Protein AF-A0A7D6ZUW9-F1 (afdb_monomer_lite)

Structure (mmCIF, N/CA/C/O backbone):
data_AF-A0A7D6ZUW9-F1
#
_entry.id   AF-A0A7D6ZUW9-F1
#
loop_
_atom_site.group_PDB
_atom_site.id
_atom_site.type_symbol
_atom_site.label_atom_id
_atom_site.label_alt_id
_atom_site.label_comp_id
_atom_site.label_asym_id
_atom_site.label_entity_id
_atom_site.label_seq_id
_atom_site.pdbx_PDB_ins_code
_atom_site.Cartn_x
_atom_site.Cartn_y
_atom_site.Cartn_z
_atom_site.occupancy
_atom_site.B_iso_or_equiv
_atom_site.auth_seq_id
_atom_site.auth_comp_id
_atom_site.auth_asym_id
_atom_site.auth_atom_id
_atom_site.pdbx_PDB_model_num
ATOM 1 N N . MET A 1 1 ? -18.079 16.357 46.171 1.00 79.38 1 MET A N 1
ATOM 2 C CA . MET A 1 1 ? -17.699 16.754 44.798 1.00 79.38 1 MET A CA 1
ATOM 3 C C . MET A 1 1 ? -16.917 15.600 44.195 1.00 79.38 1 MET A C 1
ATOM 5 O O . MET A 1 1 ? -15.880 15.251 44.741 1.00 79.38 1 MET A O 1
ATOM 9 N N . THR A 1 2 ? -17.448 14.928 43.177 1.00 83.56 2 THR A N 1
ATOM 10 C CA . THR A 1 2 ? -16.764 13.791 42.541 1.00 83.56 2 THR A CA 1
ATOM 11 C C . THR A 1 2 ? -15.615 14.310 41.680 1.00 83.56 2 THR A C 1
ATOM 13 O O . THR A 1 2 ? -15.790 15.292 40.960 1.00 83.56 2 THR A O 1
ATOM 16 N N . ASN A 1 3 ? -14.445 13.673 41.746 1.00 94.44 3 ASN A N 1
ATOM 17 C CA . ASN A 1 3 ? -13.285 14.070 40.949 1.00 94.44 3 ASN A CA 1
ATOM 18 C C . ASN A 1 3 ? -13.616 13.922 39.441 1.00 94.44 3 ASN A C 1
ATOM 20 O O . ASN A 1 3 ? -14.040 12.837 39.029 1.00 94.44 3 ASN A O 1
ATOM 24 N N . PRO A 1 4 ? -13.430 14.960 38.603 1.00 90.31 4 PRO A N 1
ATOM 25 C CA . PRO A 1 4 ? -13.727 14.894 37.168 1.00 90.31 4 PRO A CA 1
ATOM 26 C C . PRO A 1 4 ? -12.969 13.773 36.431 1.00 90.31 4 PRO A C 1
ATOM 28 O O . PRO A 1 4 ? -13.501 13.191 35.485 1.00 90.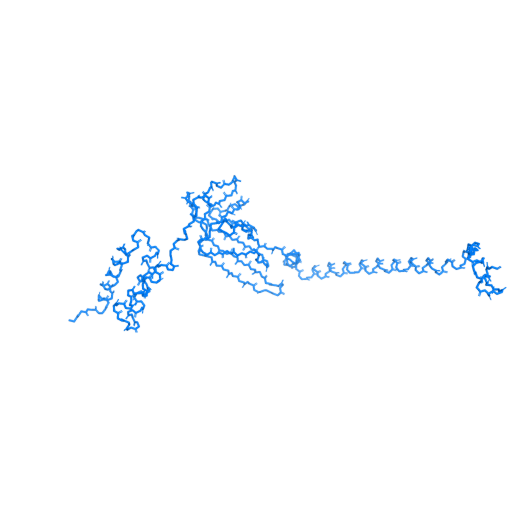31 4 PRO A O 1
ATOM 31 N N . GLN A 1 5 ? -11.770 13.391 36.889 1.00 89.81 5 GLN A N 1
ATOM 32 C CA . GLN A 1 5 ? -11.044 12.236 36.338 1.00 89.81 5 GLN A CA 1
ATOM 33 C C . GLN A 1 5 ? -11.749 10.906 36.633 1.00 89.81 5 GLN A C 1
ATOM 35 O O . GLN A 1 5 ? -11.783 10.007 35.787 1.00 89.81 5 GLN A O 1
ATOM 40 N N . GLN A 1 6 ? -12.350 10.785 37.817 1.00 92.44 6 GLN A N 1
ATOM 41 C CA . GLN A 1 6 ? -13.097 9.595 38.215 1.00 92.44 6 GLN A CA 1
ATOM 42 C C . GLN A 1 6 ? -14.369 9.458 37.367 1.00 92.44 6 GLN A C 1
ATOM 44 O O . GLN A 1 6 ? -14.623 8.391 36.816 1.00 92.44 6 GLN A O 1
ATOM 49 N N . GLN A 1 7 ? -15.076 10.568 37.123 1.00 90.88 7 GLN A N 1
ATOM 50 C CA . GLN A 1 7 ? -16.252 10.588 36.244 1.00 90.88 7 GLN A CA 1
ATOM 51 C C . GLN A 1 7 ? -15.932 10.169 34.797 1.00 90.88 7 GLN A C 1
ATOM 53 O O . GLN A 1 7 ? -16.711 9.436 34.186 1.00 90.88 7 GLN A O 1
ATOM 58 N N . MET A 1 8 ? -14.794 10.596 34.234 1.00 90.44 8 MET A N 1
ATOM 59 C CA . MET A 1 8 ? -14.379 10.153 32.893 1.00 90.44 8 MET A CA 1
ATOM 60 C C . MET A 1 8 ? -14.024 8.663 32.851 1.00 90.44 8 MET A C 1
ATOM 62 O O . MET A 1 8 ? -14.374 7.975 31.890 1.00 90.44 8 MET A O 1
ATOM 66 N N . THR A 1 9 ? -13.372 8.157 33.899 1.00 94.19 9 THR A N 1
ATOM 67 C CA . THR A 1 9 ? -13.005 6.737 34.009 1.00 94.19 9 THR A CA 1
ATOM 68 C C . THR A 1 9 ? -14.248 5.847 34.076 1.00 94.19 9 THR A C 1
ATOM 70 O O . THR A 1 9 ? -14.328 4.839 33.372 1.00 94.19 9 THR A O 1
ATOM 73 N N . ASP A 1 10 ? -15.253 6.255 34.852 1.00 95.00 10 ASP A N 1
ATOM 74 C CA . ASP A 1 10 ? -16.517 5.525 34.977 1.00 95.00 10 ASP A CA 1
ATOM 75 C C . ASP A 1 10 ? -17.307 5.527 33.661 1.00 95.00 10 ASP A C 1
ATOM 77 O O . ASP A 1 10 ? -17.779 4.476 33.219 1.00 95.00 10 ASP A O 1
ATOM 81 N N . LYS A 1 11 ? -17.381 6.675 32.972 1.00 92.94 11 LYS A N 1
ATOM 82 C CA . LYS A 1 11 ? -18.010 6.768 31.643 1.00 92.94 11 LYS A CA 1
ATOM 83 C C . LYS A 1 11 ? -17.316 5.877 30.617 1.00 92.94 11 LYS A C 1
ATOM 85 O O . LYS A 1 11 ? -17.994 5.187 29.860 1.00 92.94 11 LYS A O 1
ATOM 90 N N . ARG A 1 12 ? -15.978 5.849 30.595 1.00 96.38 12 ARG A N 1
ATOM 91 C CA . ARG A 1 12 ? -15.223 4.963 29.697 1.00 96.38 12 ARG A CA 1
ATOM 92 C C . ARG A 1 12 ? -15.576 3.494 29.939 1.00 96.38 12 ARG A C 1
ATOM 94 O O . ARG A 1 12 ? -15.891 2.802 28.978 1.00 96.38 12 ARG A O 1
ATOM 101 N N . ARG A 1 13 ? -15.610 3.036 31.195 1.00 97.12 13 ARG A N 1
ATOM 102 C CA . ARG A 1 13 ? -15.996 1.649 31.526 1.00 97.12 13 ARG A CA 1
ATOM 103 C C . ARG A 1 13 ? -17.415 1.306 31.065 1.00 97.12 13 ARG A C 1
ATOM 105 O O . ARG A 1 13 ? -17.651 0.200 30.586 1.00 97.12 13 ARG A O 1
ATOM 112 N N . GLN A 1 14 ? -18.359 2.242 31.187 1.00 96.75 14 GLN A N 1
ATOM 113 C CA . GLN A 1 14 ? -19.731 2.047 30.703 1.00 96.75 14 GLN A CA 1
ATOM 114 C C . GLN A 1 14 ? -19.782 1.879 29.179 1.00 96.75 14 GLN A C 1
ATOM 116 O O . GLN A 1 14 ? -20.456 0.968 28.691 1.00 96.75 14 GLN A O 1
ATOM 121 N N . TRP A 1 15 ? -19.040 2.706 28.436 1.00 97.38 15 TRP A N 1
ATOM 122 C CA . TRP A 1 15 ? -18.929 2.583 26.982 1.00 97.38 15 TRP A CA 1
ATOM 123 C C . TRP A 1 15 ? -18.227 1.293 26.559 1.00 97.38 15 TRP A C 1
ATOM 125 O O . TRP A 1 15 ? -18.697 0.635 25.637 1.00 97.38 15 TRP A O 1
ATOM 135 N N . GLU A 1 16 ? -17.164 0.879 27.252 1.00 97.50 16 GLU A N 1
ATOM 136 C CA . GLU A 1 16 ? -16.480 -0.397 26.998 1.00 97.50 16 GLU A CA 1
ATOM 137 C C . GLU A 1 16 ? -17.424 -1.591 27.195 1.00 97.50 16 GLU A C 1
ATOM 139 O O . GLU A 1 16 ? -17.502 -2.471 26.336 1.00 97.50 16 GLU A O 1
ATOM 144 N N . ALA A 1 17 ? -18.202 -1.606 28.282 1.00 97.56 17 ALA A N 1
ATOM 145 C CA . ALA A 1 17 ? -19.195 -2.649 28.528 1.00 97.56 17 ALA A CA 1
ATOM 146 C C . ALA A 1 17 ? -20.321 -2.646 27.480 1.00 97.56 17 ALA A C 1
ATOM 148 O O . ALA A 1 17 ? -20.780 -3.705 27.051 1.00 97.56 17 ALA A O 1
ATOM 149 N N . TRP A 1 18 ? -20.775 -1.464 27.055 1.00 97.56 18 TRP A N 1
ATOM 150 C CA . TRP A 1 18 ? -21.750 -1.331 25.973 1.00 97.56 18 TRP A CA 1
ATOM 151 C C . TRP A 1 18 ? -21.206 -1.857 24.641 1.00 97.56 18 TRP A C 1
ATOM 153 O O . TRP A 1 18 ? -21.887 -2.646 23.987 1.00 97.56 18 TRP A O 1
ATOM 163 N N . ALA A 1 19 ? -19.980 -1.484 24.274 1.00 97.19 19 ALA A N 1
ATOM 164 C CA . ALA A 1 19 ? -19.364 -1.879 23.016 1.00 97.19 19 ALA A CA 1
ATOM 165 C C . ALA A 1 19 ? -19.126 -3.393 22.954 1.00 97.19 19 ALA A C 1
ATOM 167 O O . ALA A 1 19 ? -19.477 -4.016 21.958 1.00 97.19 19 ALA A O 1
ATOM 168 N N . ARG A 1 20 ? -18.654 -4.013 24.046 1.00 96.75 20 ARG A N 1
ATOM 169 C CA . ARG A 1 20 ? -18.521 -5.480 24.144 1.00 96.75 20 ARG A CA 1
ATOM 170 C C . ARG A 1 20 ? -19.855 -6.209 23.971 1.00 96.75 20 ARG A C 1
ATOM 172 O O . ARG A 1 20 ? -19.918 -7.220 23.289 1.00 96.75 20 ARG A O 1
ATOM 179 N N . ARG A 1 21 ? -20.953 -5.680 24.529 1.00 97.56 21 ARG A N 1
ATOM 180 C CA . ARG A 1 21 ? -22.294 -6.254 24.300 1.00 97.56 21 ARG A CA 1
ATOM 181 C C . ARG A 1 21 ? -22.764 -6.121 22.851 1.00 97.56 21 ARG A C 1
ATOM 183 O O . ARG A 1 21 ? -23.581 -6.925 22.421 1.00 97.56 21 ARG A O 1
ATOM 190 N N . LYS A 1 22 ? -22.317 -5.088 22.129 1.00 97.31 22 LYS A N 1
ATOM 191 C CA . LYS A 1 22 ? -22.736 -4.822 20.745 1.00 97.31 22 LYS A CA 1
ATOM 192 C C . LYS A 1 22 ? -21.908 -5.564 19.701 1.00 97.31 22 LYS A C 1
ATOM 194 O O . LYS A 1 22 ? -22.494 -6.036 18.737 1.00 97.31 22 LYS A O 1
ATOM 199 N N . PHE A 1 23 ? -20.600 -5.671 19.902 1.00 94.50 23 PHE A N 1
ATOM 200 C CA . PHE A 1 23 ? -19.655 -6.230 18.927 1.00 94.50 23 PHE A CA 1
ATOM 201 C C . PHE A 1 23 ? -19.070 -7.591 19.346 1.00 94.50 23 PHE A C 1
ATOM 203 O O . PHE A 1 23 ? -18.224 -8.143 18.648 1.00 94.50 23 PHE A O 1
ATOM 210 N N . GLY A 1 24 ? -19.513 -8.149 20.478 1.00 93.81 24 GLY A N 1
ATOM 211 C CA . GLY A 1 24 ? -19.034 -9.435 20.985 1.00 93.81 24 GLY A CA 1
ATOM 212 C C . GLY A 1 24 ? -17.536 -9.408 21.294 1.00 93.81 24 GLY A C 1
ATOM 213 O O . GLY A 1 24 ? -17.044 -8.481 21.943 1.00 93.81 24 GLY A O 1
ATOM 214 N N . ASP A 1 25 ? -16.821 -10.418 20.798 1.00 89.25 25 ASP A N 1
ATOM 215 C CA . ASP A 1 25 ? -15.377 -10.591 20.996 1.00 89.25 25 ASP A CA 1
ATOM 216 C C . ASP A 1 25 ? -14.518 -9.792 19.997 1.00 89.25 25 ASP A C 1
ATOM 218 O O . ASP A 1 25 ? -13.288 -9.855 20.049 1.00 89.25 25 ASP A O 1
ATOM 222 N N . ASN A 1 26 ? -15.127 -9.005 19.099 1.00 89.50 26 ASN A N 1
ATOM 223 C CA . ASN A 1 26 ? -14.375 -8.165 18.169 1.00 89.50 26 ASN A CA 1
ATOM 224 C C . ASN A 1 26 ? -13.817 -6.920 18.884 1.00 89.50 26 ASN A C 1
ATOM 226 O O . ASN A 1 26 ? -14.418 -5.841 18.905 1.00 89.50 26 ASN A O 1
ATOM 230 N N . GLU A 1 27 ? -12.638 -7.077 19.493 1.00 90.38 27 GLU A N 1
ATOM 231 C CA . GLU A 1 27 ? -11.984 -6.037 20.294 1.00 90.38 27 GLU A CA 1
ATOM 232 C C . GLU A 1 27 ? -11.666 -4.773 19.475 1.00 90.38 27 GLU A C 1
ATOM 234 O O . GLU A 1 27 ? -11.744 -3.660 19.999 1.00 90.38 27 GLU A O 1
ATOM 239 N N . THR A 1 28 ? -11.371 -4.919 18.179 1.00 88.50 28 THR A N 1
ATOM 240 C CA . THR A 1 28 ? -11.079 -3.793 17.279 1.00 88.50 28 THR A CA 1
ATOM 241 C C . THR A 1 28 ? -12.318 -2.932 17.054 1.00 88.50 28 THR A C 1
ATOM 243 O O . THR A 1 28 ? -12.261 -1.716 17.259 1.00 88.50 28 THR A O 1
ATOM 246 N N . GLN A 1 29 ? -13.452 -3.552 16.712 1.00 93.38 29 GLN A N 1
ATOM 247 C CA . GLN A 1 29 ? -14.727 -2.848 16.559 1.00 93.38 29 GLN A CA 1
ATOM 248 C C . GLN A 1 29 ? -15.174 -2.210 17.872 1.00 93.38 29 GLN A C 1
ATOM 250 O O . GLN A 1 29 ? -15.550 -1.037 17.899 1.00 93.38 29 GLN A O 1
ATOM 255 N N . ALA A 1 30 ? -15.085 -2.956 18.978 1.00 95.25 30 ALA A N 1
ATOM 256 C CA . ALA A 1 30 ? -15.474 -2.455 20.287 1.00 95.25 30 ALA A CA 1
ATOM 257 C C . ALA A 1 30 ? -14.642 -1.228 20.687 1.00 95.25 30 ALA A C 1
ATOM 259 O O . ALA A 1 30 ? -15.192 -0.228 21.147 1.00 95.25 30 ALA A O 1
ATOM 260 N N . ARG A 1 31 ? -13.323 -1.260 20.463 1.00 94.69 31 ARG A N 1
ATOM 261 C CA . ARG A 1 31 ? -12.433 -0.133 20.761 1.00 94.69 31 ARG A CA 1
ATOM 262 C C . ARG A 1 31 ? -12.742 1.089 19.901 1.00 94.69 31 ARG A C 1
ATOM 264 O O . ARG A 1 31 ? -12.862 2.187 20.442 1.00 94.69 31 ARG A O 1
ATOM 271 N N . ALA A 1 32 ? -12.920 0.902 18.593 1.00 93.31 32 ALA A N 1
ATOM 272 C CA . ALA A 1 32 ? -13.283 1.989 17.689 1.00 93.31 32 ALA A CA 1
ATOM 273 C C . ALA A 1 32 ? -14.622 2.635 18.079 1.00 93.31 32 ALA A C 1
ATOM 275 O O . ALA A 1 32 ? -14.734 3.863 18.111 1.00 93.31 32 ALA A O 1
ATOM 276 N N . ALA A 1 33 ? -15.605 1.813 18.456 1.00 96.69 33 ALA A N 1
ATOM 277 C CA . ALA A 1 33 ? -16.903 2.275 18.920 1.00 96.69 33 ALA A CA 1
ATOM 278 C C . ALA A 1 33 ? -16.808 3.099 20.212 1.00 96.69 33 ALA A C 1
ATOM 280 O O . ALA A 1 33 ? -17.412 4.168 20.309 1.00 96.69 33 ALA A O 1
ATOM 281 N N . VAL A 1 34 ? -16.014 2.646 21.190 1.00 97.62 34 VAL A N 1
ATOM 282 C CA . VAL A 1 34 ? -15.771 3.385 22.442 1.00 97.62 34 VAL A CA 1
ATOM 283 C C . VAL A 1 34 ? -15.102 4.727 22.166 1.00 97.62 34 VAL A C 1
ATOM 285 O O . VAL A 1 34 ? -15.553 5.755 22.673 1.00 97.62 34 VAL A O 1
ATOM 288 N N . ASP A 1 35 ? -14.045 4.741 21.355 1.00 96.31 35 ASP A N 1
ATOM 289 C CA . ASP A 1 35 ? -13.283 5.959 21.078 1.00 96.31 35 ASP A CA 1
ATOM 290 C C . ASP A 1 35 ? -14.112 7.000 20.310 1.00 96.31 35 ASP A C 1
ATOM 292 O O . ASP A 1 35 ? -13.940 8.204 20.523 1.00 96.31 35 ASP A O 1
ATOM 296 N N . ALA A 1 36 ? -15.009 6.564 19.422 1.00 96.88 36 ALA A N 1
ATOM 297 C CA . ALA A 1 36 ? -15.936 7.449 18.721 1.00 96.88 36 ALA A CA 1
ATOM 298 C C . ALA A 1 36 ? -17.046 7.974 19.647 1.00 96.88 36 ALA A C 1
ATOM 300 O O . ALA A 1 36 ? -17.301 9.180 19.662 1.00 96.88 36 ALA A O 1
ATOM 301 N N . ALA A 1 37 ? -17.642 7.110 20.476 1.00 97.50 37 ALA A N 1
ATOM 302 C CA . ALA A 1 37 ? -18.669 7.510 21.437 1.00 97.50 37 ALA A CA 1
ATOM 303 C C . ALA A 1 37 ? -18.134 8.514 22.470 1.00 97.50 37 ALA A C 1
ATOM 305 O O . ALA A 1 37 ? -18.773 9.529 22.750 1.00 97.50 37 ALA A O 1
ATOM 306 N N . LEU A 1 38 ? -16.925 8.284 22.996 1.00 96.44 38 LEU A N 1
ATOM 307 C CA . LEU A 1 38 ? -16.276 9.206 23.929 1.00 96.44 38 LEU A CA 1
ATOM 308 C C . LEU A 1 38 ? -15.964 10.562 23.284 1.00 96.44 38 LEU A C 1
ATOM 310 O O . LEU A 1 38 ? -16.155 11.589 23.934 1.00 96.44 38 LEU A O 1
ATOM 314 N N . ARG A 1 39 ? -15.526 10.588 22.017 1.00 96.50 39 ARG A N 1
ATOM 315 C CA . ARG A 1 39 ? -15.290 11.841 21.277 1.00 96.50 39 ARG A CA 1
ATOM 316 C C . ARG A 1 39 ? -16.577 12.634 21.061 1.00 96.50 39 ARG A C 1
ATOM 318 O O . ARG A 1 39 ? -16.583 13.829 21.335 1.00 96.50 39 ARG A O 1
ATOM 325 N N . ALA A 1 40 ? -17.657 11.974 20.645 1.00 96.81 40 ALA A N 1
ATOM 326 C CA . ALA A 1 40 ? -18.961 12.614 20.474 1.00 96.81 40 ALA A CA 1
ATOM 327 C C . ALA A 1 40 ? -19.502 13.169 21.806 1.00 96.81 40 ALA A C 1
ATOM 329 O O . ALA A 1 40 ? -19.948 14.313 21.882 1.00 96.81 40 ALA A O 1
ATOM 330 N N . ALA A 1 41 ? -19.393 12.400 22.892 1.00 96.12 41 ALA A N 1
ATOM 331 C CA . ALA A 1 41 ? -19.792 12.870 24.217 1.00 96.12 41 ALA A CA 1
ATOM 332 C C . ALA A 1 41 ? -18.949 14.072 24.688 1.00 96.12 41 ALA A C 1
ATOM 334 O O . ALA A 1 41 ? -19.478 14.994 25.307 1.00 96.12 41 ALA A O 1
ATOM 335 N N . ALA A 1 42 ? -17.646 14.092 24.382 1.00 94.94 42 ALA A N 1
ATOM 336 C CA . ALA A 1 42 ? -16.762 15.211 24.709 1.00 94.94 42 ALA A CA 1
ATOM 337 C C . ALA A 1 42 ? -17.095 16.490 23.920 1.00 94.94 42 ALA A C 1
ATOM 339 O O . ALA A 1 42 ? -16.872 17.584 24.431 1.00 94.94 42 ALA A O 1
ATOM 340 N N . SER A 1 43 ? -17.673 16.371 22.719 1.00 97.00 43 SER A N 1
ATOM 341 C CA . SER A 1 43 ? -18.185 17.507 21.940 1.00 97.00 43 SER A CA 1
ATOM 342 C C . SER A 1 43 ? -19.600 17.948 22.339 1.00 97.00 43 SER A C 1
ATOM 344 O O . SER A 1 43 ? -20.204 18.750 21.636 1.00 97.00 43 SER A O 1
ATOM 346 N N . GLY A 1 44 ? -20.144 17.432 23.447 1.00 96.88 44 GLY A N 1
ATOM 347 C CA . GLY A 1 44 ? -21.471 17.799 23.946 1.00 96.88 44 GLY A CA 1
ATOM 348 C C . GLY A 1 44 ? -22.634 17.049 23.292 1.00 96.88 44 GLY A C 1
ATOM 349 O O . GLY A 1 44 ? -23.780 17.430 23.514 1.00 96.88 44 GLY A O 1
ATOM 350 N N . ALA A 1 45 ? -22.366 15.991 22.518 1.00 97.69 45 ALA A N 1
ATOM 351 C CA . ALA A 1 45 ? -23.426 15.159 21.960 1.00 97.69 45 ALA A CA 1
ATOM 352 C C . ALA A 1 45 ? -24.199 14.436 23.072 1.00 97.69 45 ALA A C 1
ATOM 354 O O . ALA A 1 45 ? -23.649 14.070 24.120 1.00 97.69 45 ALA A O 1
ATOM 355 N N . SER A 1 46 ? -25.480 14.189 22.823 1.00 97.50 46 SER A N 1
ATOM 356 C CA . SER A 1 46 ? -26.319 13.374 23.697 1.00 97.50 46 SER A CA 1
ATOM 357 C C . SER A 1 46 ? -25.813 11.926 23.775 1.00 97.50 46 SER A C 1
ATOM 359 O O . SER A 1 46 ? -25.108 11.437 22.890 1.00 97.50 46 SER A O 1
ATOM 361 N N . SER A 1 47 ? -26.213 11.183 24.813 1.00 96.19 47 SER A N 1
ATOM 362 C CA . SER A 1 47 ? -25.853 9.761 24.944 1.00 96.19 47 SER A CA 1
ATOM 363 C C . SER A 1 47 ? -26.299 8.921 23.739 1.00 96.19 47 SER A C 1
ATOM 365 O O . SER A 1 47 ? -25.628 7.954 23.387 1.00 96.19 47 SER A O 1
ATOM 367 N N . GLN A 1 48 ? -27.415 9.283 23.096 1.00 97.44 48 GLN A N 1
ATOM 368 C CA . GLN A 1 48 ? -27.924 8.585 21.915 1.00 97.44 48 GLN A CA 1
ATOM 369 C C . GLN A 1 48 ? -27.072 8.870 20.674 1.00 97.44 48 GLN A C 1
ATOM 371 O O . GLN A 1 48 ? -26.702 7.936 19.966 1.00 97.44 48 GLN A O 1
ATOM 376 N N . GLU A 1 49 ? -26.706 10.131 20.442 1.00 97.75 49 GLU A N 1
ATOM 377 C CA . GLU A 1 49 ? -25.805 10.521 19.350 1.00 97.75 49 GLU A CA 1
ATOM 378 C C . GLU A 1 49 ? -24.408 9.922 19.534 1.00 97.75 49 GLU A C 1
ATOM 380 O O . GLU A 1 49 ? -23.822 9.411 18.582 1.00 97.75 49 GLU A O 1
ATOM 385 N N . ALA A 1 50 ? -23.894 9.901 20.767 1.00 97.62 50 ALA A N 1
ATOM 386 C CA . ALA A 1 50 ? -22.629 9.251 21.087 1.00 97.62 50 ALA A CA 1
ATOM 387 C C . ALA A 1 50 ? -22.672 7.739 20.808 1.00 97.62 50 ALA A C 1
ATOM 389 O O . ALA A 1 50 ? -21.744 7.196 20.210 1.00 97.62 50 ALA A O 1
ATOM 390 N N . ALA A 1 51 ? -23.765 7.060 21.173 1.00 97.88 51 ALA A N 1
ATOM 391 C CA . ALA A 1 51 ? -23.947 5.645 20.858 1.00 97.88 51 ALA A CA 1
ATOM 392 C C . ALA A 1 51 ? -24.046 5.398 19.343 1.00 97.88 51 ALA A C 1
ATOM 394 O O . ALA A 1 51 ? -23.465 4.434 18.849 1.00 97.88 51 ALA A O 1
ATOM 395 N N . ALA A 1 52 ? -24.740 6.268 18.602 1.00 97.44 52 ALA A N 1
ATOM 396 C CA . ALA A 1 52 ? -24.840 6.184 17.146 1.00 97.44 52 ALA A CA 1
ATOM 397 C C . ALA A 1 52 ? -23.472 6.374 16.468 1.00 97.44 52 ALA A C 1
ATOM 399 O O . ALA A 1 52 ? -23.104 5.579 15.606 1.00 97.44 52 ALA A O 1
ATOM 400 N N . ALA A 1 53 ? -22.682 7.357 16.913 1.00 97.25 53 ALA A N 1
ATOM 401 C CA . ALA A 1 53 ? -21.311 7.561 16.445 1.00 97.25 53 ALA A CA 1
ATOM 402 C C . ALA A 1 53 ? -20.417 6.347 16.748 1.00 97.25 53 ALA A C 1
ATOM 404 O O . ALA A 1 53 ? -19.635 5.921 15.899 1.00 97.25 53 ALA A O 1
ATOM 405 N N . GLY A 1 54 ? -20.565 5.757 17.938 1.00 96.75 54 GLY A N 1
ATOM 406 C CA . GLY A 1 54 ? -19.883 4.520 18.306 1.00 96.75 54 GLY A CA 1
ATOM 407 C C . GLY A 1 54 ? -20.266 3.342 17.410 1.00 96.75 54 GLY A C 1
ATOM 408 O O . GLY A 1 54 ? -19.391 2.627 16.933 1.00 96.75 54 GLY A O 1
ATOM 409 N N . LEU A 1 55 ? -21.559 3.154 17.134 1.00 96.62 55 LEU A N 1
ATOM 410 C CA . LEU A 1 55 ? -22.031 2.084 16.251 1.00 96.62 55 LEU A CA 1
ATOM 411 C C . LEU A 1 55 ? -21.489 2.244 14.835 1.00 96.62 55 LEU A C 1
ATOM 413 O O . LEU A 1 55 ? -20.922 1.293 14.306 1.00 96.62 55 LEU A O 1
ATOM 417 N N . ALA A 1 56 ? -21.598 3.447 14.267 1.00 95.94 56 ALA A N 1
ATOM 418 C CA . ALA A 1 56 ? -21.085 3.743 12.935 1.00 95.94 56 ALA A CA 1
ATOM 419 C C . ALA A 1 56 ? -19.574 3.477 12.839 1.00 95.94 56 ALA A C 1
ATOM 421 O O . ALA A 1 56 ? -19.117 2.870 11.876 1.00 95.94 56 ALA A O 1
ATOM 422 N N . ALA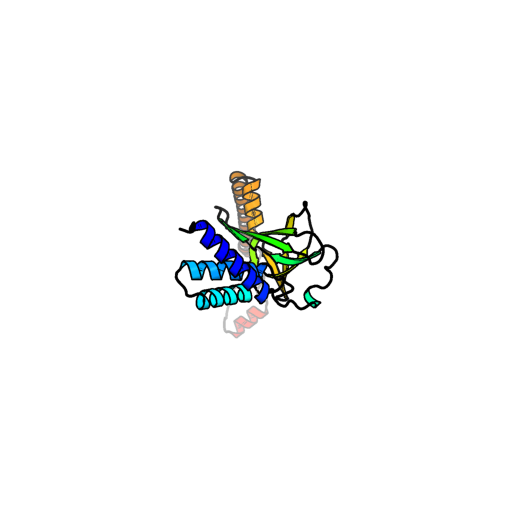 A 1 57 ? -18.796 3.867 13.856 1.00 95.31 57 ALA A N 1
ATOM 423 C CA . ALA A 1 57 ? -17.359 3.604 13.890 1.00 95.31 57 ALA A CA 1
ATOM 424 C C . ALA A 1 57 ? -17.028 2.112 14.042 1.00 95.31 57 ALA A C 1
ATOM 426 O O . ALA A 1 57 ? -16.120 1.622 13.379 1.00 95.31 57 ALA A O 1
ATOM 427 N N . GLY A 1 58 ? -17.751 1.378 14.891 1.00 94.50 58 GLY A N 1
ATOM 428 C CA . GLY A 1 58 ? -17.543 -0.061 15.048 1.00 94.50 58 GLY A CA 1
ATOM 429 C C . GLY A 1 58 ? -17.912 -0.845 13.785 1.00 94.50 58 GLY A C 1
ATOM 430 O O . GLY A 1 58 ? -17.155 -1.714 13.370 1.00 94.50 58 GLY A O 1
ATOM 431 N N . GLN A 1 59 ? -19.014 -0.489 13.123 1.00 92.69 59 GLN A N 1
ATOM 432 C CA . GLN A 1 59 ? -19.427 -1.086 11.845 1.00 92.69 59 GLN A CA 1
ATOM 433 C C . GLN A 1 59 ? -18.480 -0.725 10.698 1.00 92.69 59 GLN A C 1
ATOM 435 O O . GLN A 1 59 ? -18.171 -1.568 9.870 1.00 92.69 59 GLN A O 1
ATOM 440 N N . ALA A 1 60 ? -17.933 0.492 10.675 1.00 87.88 60 ALA A N 1
ATOM 441 C CA . ALA A 1 60 ? -16.891 0.852 9.710 1.00 87.88 60 ALA A CA 1
ATOM 442 C C . ALA A 1 60 ? -15.603 0.017 9.875 1.00 87.88 60 ALA A C 1
ATOM 444 O O . ALA A 1 60 ? -14.784 -0.037 8.962 1.00 87.88 60 ALA A O 1
ATOM 445 N N . HIS A 1 61 ? -15.427 -0.627 11.033 1.00 85.38 61 HIS A N 1
ATOM 446 C CA . HIS A 1 61 ? -14.359 -1.581 1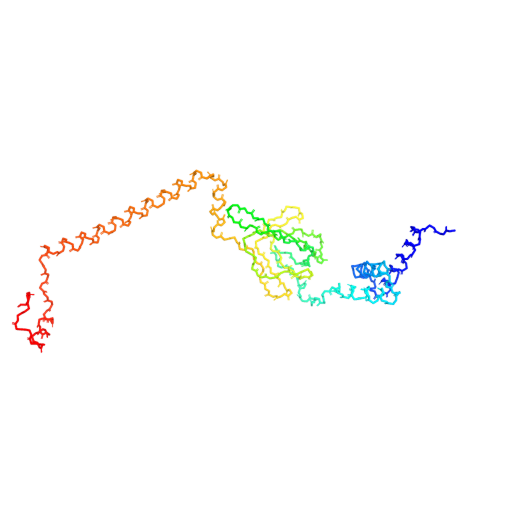1.325 1.00 85.38 61 HIS A CA 1
ATOM 447 C C . HIS A 1 61 ? -14.812 -3.046 11.228 1.00 85.38 61 HIS A C 1
ATOM 449 O O . HIS A 1 61 ? -14.113 -3.922 11.739 1.00 85.38 61 HIS A O 1
ATOM 455 N N . GLU A 1 62 ? -15.964 -3.326 10.610 1.00 81.31 62 GLU A N 1
ATOM 456 C CA . GLU A 1 62 ? -16.339 -4.684 10.223 1.00 81.31 62 GLU A CA 1
ATOM 457 C C . GLU A 1 62 ? -15.212 -5.313 9.422 1.00 81.31 62 GLU A C 1
ATOM 459 O O . GLU A 1 62 ? -14.771 -4.797 8.393 1.00 81.31 62 GLU A O 1
ATOM 464 N N . GLU A 1 63 ? -14.650 -6.370 10.015 1.00 69.69 63 GLU A N 1
ATOM 465 C CA . GLU A 1 63 ? -13.623 -7.159 9.370 1.00 69.69 63 GLU A CA 1
ATOM 466 C C . GLU A 1 63 ? -14.249 -7.654 8.069 1.00 69.69 63 GLU A C 1
ATOM 468 O O . GLU A 1 63 ? -15.357 -8.191 8.128 1.00 69.69 63 GLU A O 1
ATOM 473 N N . PRO A 1 64 ? -13.623 -7.392 6.907 1.00 69.62 64 PRO A N 1
ATOM 474 C CA . PRO A 1 64 ? -14.203 -7.792 5.639 1.00 69.62 64 PRO A CA 1
ATOM 475 C C . PRO A 1 64 ? -14.582 -9.266 5.739 1.00 69.62 64 PRO A C 1
ATOM 477 O O . PRO A 1 64 ? -13.754 -10.067 6.180 1.00 69.62 64 PRO A O 1
ATOM 480 N N . ASP A 1 65 ? -15.821 -9.611 5.386 1.00 75.19 65 ASP A N 1
ATOM 481 C CA . ASP A 1 65 ? -16.247 -11.006 5.325 1.00 75.19 65 ASP A CA 1
ATOM 482 C C . ASP A 1 65 ? -15.500 -11.653 4.159 1.00 75.19 65 ASP A C 1
ATOM 484 O O . ASP A 1 65 ? -15.902 -11.596 2.996 1.00 75.19 65 ASP A O 1
ATOM 488 N N . VAL A 1 66 ? -14.291 -12.115 4.459 1.00 76.75 66 VAL A N 1
ATOM 489 C CA . VAL A 1 66 ? -13.380 -12.697 3.494 1.00 76.75 66 VAL A CA 1
ATOM 490 C C . VAL A 1 66 ? -13.843 -14.126 3.264 1.00 76.75 66 VAL A C 1
ATOM 492 O O . VAL A 1 66 ? -13.811 -14.927 4.204 1.00 76.75 66 VAL A O 1
ATOM 495 N N . PRO A 1 67 ? -14.203 -14.491 2.019 1.00 84.25 67 PRO A N 1
ATOM 496 C CA . PRO A 1 67 ? -14.545 -15.863 1.702 1.00 84.25 67 PRO A CA 1
ATOM 497 C C . PRO A 1 67 ? -13.436 -16.810 2.181 1.00 84.25 67 PRO A C 1
ATOM 499 O O . PRO A 1 67 ? -12.259 -16.556 1.898 1.00 84.25 67 PRO A O 1
ATOM 502 N N . PRO A 1 68 ? -13.768 -17.914 2.872 1.00 81.50 68 PRO A N 1
ATOM 503 C CA . PRO A 1 68 ? -12.773 -18.850 3.397 1.00 81.50 68 PRO A CA 1
ATOM 504 C C . PRO A 1 68 ? -11.866 -19.441 2.303 1.00 81.50 68 PRO A C 1
ATOM 506 O O . PRO A 1 68 ? -10.752 -19.869 2.595 1.00 81.50 68 PRO A O 1
ATOM 509 N N . GLU A 1 69 ? -12.294 -19.393 1.041 1.00 87.25 69 GLU A N 1
ATOM 510 C CA . GLU A 1 69 ? -11.508 -19.744 -0.149 1.00 87.25 69 GLU A CA 1
ATOM 511 C C . GLU A 1 69 ? -10.257 -18.860 -0.321 1.00 87.25 69 GLU A C 1
ATOM 513 O O . GLU A 1 69 ? -9.192 -19.336 -0.708 1.00 87.25 69 GLU A O 1
ATOM 518 N N . LEU A 1 70 ? -10.311 -17.575 0.050 1.00 87.06 70 LEU A N 1
ATOM 519 C CA . LEU A 1 70 ? -9.142 -16.688 -0.044 1.00 87.06 70 LEU A CA 1
ATOM 520 C C . LEU A 1 70 ? -8.046 -17.063 0.966 1.00 87.06 70 LEU A C 1
ATOM 522 O O . LEU A 1 70 ? -6.870 -16.729 0.777 1.00 87.06 70 LEU A O 1
ATOM 526 N N . LEU A 1 71 ? -8.424 -17.796 2.013 1.00 81.75 71 LEU A N 1
ATOM 527 C CA . LEU A 1 71 ? -7.567 -18.265 3.098 1.00 81.75 71 LEU A CA 1
ATOM 528 C C . LEU A 1 71 ? -6.964 -19.651 2.826 1.00 81.75 71 LEU A C 1
ATOM 530 O O . LEU A 1 71 ? -6.342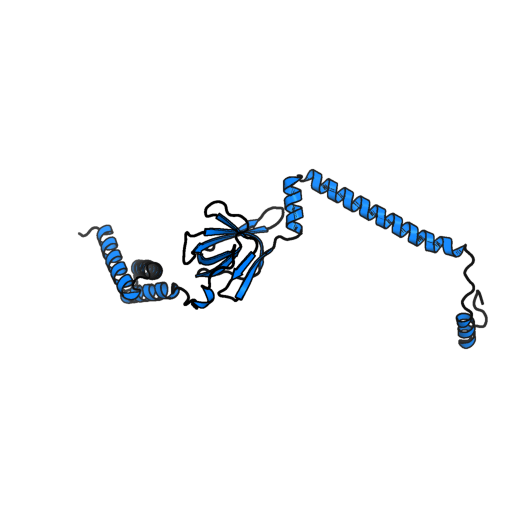 -20.239 3.717 1.00 81.75 71 LEU A O 1
ATOM 534 N N . GLU A 1 72 ? -7.107 -20.162 1.600 1.00 86.81 72 GLU A N 1
ATOM 535 C CA . GLU A 1 72 ? -6.459 -21.393 1.161 1.00 86.81 72 GLU A CA 1
ATOM 536 C C . GLU A 1 72 ? -4.956 -21.407 1.485 1.00 86.81 72 GLU A C 1
ATOM 538 O O . GLU A 1 72 ? -4.285 -20.365 1.399 1.00 86.81 72 GLU A O 1
ATOM 543 N N . PRO A 1 73 ? -4.405 -22.586 1.840 1.00 86.44 73 PRO A N 1
ATOM 544 C CA . PRO A 1 73 ? -3.026 -22.718 2.280 1.00 86.44 73 PRO A CA 1
ATOM 545 C C . PRO A 1 73 ? -2.056 -22.090 1.279 1.00 86.44 73 PRO A C 1
ATOM 547 O O . PRO A 1 73 ? -2.124 -22.316 0.071 1.00 86.44 73 PRO A O 1
ATOM 550 N N . ALA A 1 74 ? -1.136 -21.288 1.812 1.00 85.88 74 ALA A N 1
ATOM 551 C CA . ALA A 1 74 ? -0.144 -20.585 1.018 1.00 85.88 74 ALA A CA 1
ATOM 552 C C . ALA A 1 74 ? 0.690 -21.574 0.179 1.00 85.88 74 ALA A C 1
ATOM 554 O O . ALA A 1 74 ? 1.178 -22.575 0.724 1.00 85.88 74 ALA A O 1
ATOM 555 N N . PRO A 1 75 ? 0.910 -21.300 -1.120 1.00 88.81 75 PRO A N 1
ATOM 556 C CA . PRO A 1 75 ? 1.931 -21.980 -1.902 1.00 88.81 75 PRO A CA 1
ATOM 557 C C . PRO A 1 75 ? 3.281 -22.027 -1.172 1.00 88.81 75 PRO A C 1
ATOM 559 O O . PRO A 1 75 ? 3.628 -21.161 -0.365 1.00 88.81 75 PRO A O 1
ATOM 562 N N . ARG A 1 76 ? 4.092 -23.055 -1.452 1.00 91.06 76 ARG A N 1
ATOM 563 C CA . ARG A 1 76 ? 5.404 -23.199 -0.800 1.00 91.06 76 ARG A CA 1
ATOM 564 C C . ARG A 1 76 ? 6.251 -21.939 -1.020 1.00 91.06 76 ARG A C 1
ATOM 566 O O . ARG A 1 76 ? 6.510 -21.544 -2.152 1.00 91.06 76 ARG A O 1
ATOM 573 N N . GLY A 1 77 ? 6.724 -21.348 0.078 1.00 92.88 77 GLY A N 1
ATOM 574 C CA . GLY A 1 77 ? 7.558 -20.144 0.049 1.00 92.88 77 GLY A CA 1
ATOM 575 C C . GLY A 1 77 ? 6.786 -18.822 -0.010 1.00 92.88 77 GLY A C 1
ATOM 576 O O . GLY A 1 77 ? 7.412 -17.773 -0.176 1.00 92.88 77 GLY A O 1
ATOM 577 N N . THR A 1 78 ? 5.462 -18.835 0.147 1.00 96.06 78 THR A N 1
ATOM 578 C CA . THR A 1 78 ? 4.647 -17.624 0.306 1.00 96.06 78 THR A CA 1
ATOM 579 C C . THR A 1 78 ? 3.977 -17.596 1.682 1.00 96.06 78 THR A C 1
ATOM 581 O O . THR A 1 78 ? 3.921 -18.604 2.389 1.00 96.06 78 THR A O 1
ATOM 584 N N . VAL A 1 79 ? 3.548 -16.413 2.120 1.00 95.25 79 VAL A N 1
ATOM 585 C CA . VAL A 1 79 ? 2.701 -16.238 3.306 1.00 95.25 79 VAL A CA 1
ATOM 586 C C . VAL A 1 79 ? 1.421 -15.560 2.883 1.00 95.25 79 VAL A C 1
ATOM 588 O O . VAL A 1 79 ? 1.466 -14.535 2.207 1.00 95.25 79 VAL A O 1
ATOM 591 N N . VAL A 1 80 ? 0.306 -16.134 3.319 1.00 96.56 80 VAL A N 1
ATOM 592 C CA . VAL A 1 80 ? -1.036 -15.594 3.124 1.00 96.56 80 VAL A CA 1
ATOM 593 C C . VAL A 1 80 ? -1.539 -15.061 4.459 1.00 96.56 80 VAL A C 1
ATOM 595 O O . VAL A 1 80 ? -1.405 -15.733 5.485 1.00 96.56 80 VAL A O 1
ATOM 598 N N . GLY A 1 81 ? -2.087 -13.851 4.460 1.00 95.31 81 GLY A N 1
ATOM 599 C CA . GLY A 1 81 ? -2.667 -13.240 5.652 1.00 95.31 81 GLY A CA 1
ATOM 600 C C . GLY A 1 81 ? -3.261 -11.868 5.376 1.00 95.31 81 GLY A C 1
ATOM 601 O O . GLY A 1 81 ? -3.186 -11.366 4.256 1.00 95.31 81 GLY A O 1
ATOM 602 N N . TYR A 1 82 ? -3.820 -11.257 6.413 1.00 96.06 82 TYR A N 1
ATOM 603 C CA . TYR A 1 82 ? -4.430 -9.934 6.322 1.00 96.06 82 TYR A CA 1
ATOM 604 C C . TYR A 1 82 ? -3.362 -8.842 6.328 1.00 96.06 82 TYR A C 1
ATOM 606 O O . TYR A 1 82 ? -2.493 -8.823 7.205 1.00 96.06 82 TYR A O 1
ATOM 614 N N . ALA A 1 83 ? -3.429 -7.920 5.372 1.00 96.88 83 ALA A N 1
ATOM 615 C CA . ALA A 1 83 ? -2.631 -6.706 5.364 1.00 96.88 83 ALA A CA 1
ATOM 616 C C . ALA A 1 83 ? -3.176 -5.732 6.416 1.00 96.88 83 ALA A C 1
ATOM 618 O O . ALA A 1 83 ? -4.340 -5.350 6.384 1.00 96.88 83 ALA A O 1
ATOM 619 N N . ARG A 1 84 ? -2.330 -5.326 7.361 1.00 96.12 84 ARG A N 1
ATOM 620 C CA . ARG A 1 84 ? -2.663 -4.432 8.470 1.00 96.12 84 ARG A CA 1
ATOM 621 C C . ARG A 1 84 ? -1.664 -3.288 8.575 1.00 96.12 84 ARG A C 1
ATOM 623 O O . ARG A 1 84 ? -0.468 -3.459 8.327 1.00 96.12 84 ARG A O 1
ATOM 630 N N . ARG A 1 85 ? -2.124 -2.136 9.059 1.00 95.19 85 ARG A N 1
ATOM 631 C CA . ARG A 1 85 ? -1.317 -0.939 9.352 1.00 95.19 85 ARG A CA 1
ATOM 632 C C . ARG A 1 85 ? -0.502 -0.476 8.148 1.00 95.19 85 ARG A C 1
ATOM 634 O O . ARG A 1 85 ? 0.695 -0.210 8.279 1.00 95.19 85 ARG A O 1
ATOM 641 N N . ILE A 1 86 ? -1.147 -0.397 6.990 1.00 97.12 86 ILE A N 1
ATOM 642 C CA . ILE A 1 86 ? -0.497 0.048 5.760 1.00 97.12 86 ILE A CA 1
ATOM 643 C C . ILE A 1 86 ? -0.018 1.492 5.915 1.00 97.12 86 ILE A C 1
ATOM 645 O O . ILE A 1 86 ? -0.766 2.390 6.296 1.00 97.12 86 ILE A O 1
ATOM 649 N N . ARG A 1 87 ? 1.263 1.711 5.625 1.00 97.62 87 ARG A N 1
ATOM 650 C CA . ARG A 1 87 ? 1.923 3.012 5.630 1.00 97.62 87 ARG A CA 1
ATOM 651 C C . ARG A 1 87 ? 2.645 3.199 4.312 1.00 97.62 87 ARG A C 1
ATOM 653 O O . ARG A 1 87 ? 3.574 2.459 3.992 1.00 97.62 87 ARG A O 1
ATOM 660 N N . GLN A 1 88 ? 2.241 4.220 3.572 1.00 96.94 88 GLN A N 1
ATOM 661 C CA . GLN A 1 88 ? 2.951 4.670 2.387 1.00 96.94 88 GLN A CA 1
ATOM 662 C C . GLN A 1 88 ? 3.803 5.883 2.757 1.00 96.94 88 GLN A C 1
ATOM 664 O O . GLN A 1 88 ? 3.311 6.860 3.316 1.00 96.94 88 GLN A O 1
ATOM 669 N N . GLN A 1 89 ? 5.096 5.804 2.471 1.00 97.19 89 GLN A N 1
ATOM 670 C CA . GLN A 1 89 ? 6.044 6.893 2.660 1.00 97.19 89 GLN A CA 1
ATOM 671 C C . GLN A 1 89 ? 6.680 7.231 1.321 1.00 97.19 89 GLN A C 1
ATOM 673 O O . GLN A 1 89 ? 7.247 6.363 0.653 1.00 97.19 89 GLN A O 1
ATOM 678 N N . GLN A 1 90 ? 6.605 8.501 0.943 1.00 95.56 90 GLN A N 1
ATOM 679 C CA . GLN A 1 90 ? 7.258 9.021 -0.245 1.00 95.56 90 GLN A CA 1
ATOM 680 C C . GLN A 1 90 ? 8.496 9.807 0.179 1.00 95.56 90 GLN A C 1
ATOM 682 O O . GLN A 1 90 ? 8.401 10.788 0.912 1.00 95.56 90 GLN A O 1
ATOM 687 N N . GLN A 1 91 ? 9.666 9.361 -0.266 1.00 92.56 91 GLN A N 1
ATOM 688 C CA . GLN A 1 91 ? 10.920 10.082 -0.093 1.00 92.56 91 GLN A CA 1
ATOM 689 C C . GLN A 1 91 ? 11.259 10.761 -1.414 1.00 92.56 91 GLN A C 1
ATOM 691 O O . GLN A 1 91 ? 11.411 10.097 -2.439 1.00 92.56 91 GLN A O 1
ATOM 696 N N . ILE A 1 92 ? 11.337 12.088 -1.397 1.00 90.06 92 ILE A N 1
ATOM 697 C CA . ILE A 1 92 ? 11.778 12.878 -2.546 1.00 90.06 92 ILE A CA 1
ATOM 698 C C . ILE A 1 92 ? 13.270 13.141 -2.367 1.00 90.06 92 ILE A C 1
ATOM 700 O O . ILE A 1 92 ? 13.707 13.609 -1.318 1.00 90.06 92 ILE A O 1
ATOM 704 N N . SER A 1 93 ? 14.043 12.795 -3.386 1.00 82.12 93 SER A N 1
ATOM 705 C CA . SER A 1 93 ? 15.476 13.054 -3.480 1.00 82.12 93 SER A CA 1
ATOM 706 C C . SER A 1 93 ? 15.773 13.762 -4.796 1.00 82.12 93 SER A C 1
ATOM 708 O O . SER A 1 93 ? 14.956 13.713 -5.718 1.00 82.12 93 SER A O 1
ATOM 710 N N . ASP A 1 94 ? 16.969 14.336 -4.918 1.00 78.69 94 ASP A N 1
ATOM 711 C CA . ASP A 1 94 ? 17.454 14.949 -6.163 1.00 78.69 94 ASP A CA 1
ATOM 712 C C . ASP A 1 94 ? 17.371 13.996 -7.372 1.00 78.69 94 ASP A C 1
ATOM 714 O O . ASP A 1 94 ? 17.244 14.437 -8.509 1.00 78.69 94 ASP A O 1
ATOM 718 N N . VAL A 1 95 ? 17.415 12.680 -7.129 1.00 71.25 95 VAL A N 1
ATOM 719 C CA . VAL A 1 95 ? 17.460 11.633 -8.163 1.00 71.25 95 VAL A CA 1
ATOM 720 C C . VAL A 1 95 ? 16.093 10.968 -8.392 1.00 71.25 95 VAL A C 1
ATOM 722 O O . VAL A 1 95 ? 15.986 9.912 -9.018 1.00 71.25 95 VAL A O 1
ATOM 725 N N . GLY A 1 96 ? 15.026 11.576 -7.868 1.00 80.88 96 GLY A N 1
ATOM 726 C CA . GLY A 1 96 ? 13.645 11.140 -8.044 1.00 80.88 96 GLY A CA 1
ATOM 727 C C . GLY A 1 96 ? 12.936 10.783 -6.740 1.00 80.88 96 GLY A C 1
ATOM 728 O O . GLY A 1 96 ? 13.440 10.981 -5.631 1.00 80.88 96 GLY A O 1
ATOM 729 N N . SER A 1 97 ? 11.722 10.252 -6.888 1.00 87.00 97 SER A N 1
ATOM 730 C CA . SER A 1 97 ? 10.875 9.855 -5.768 1.00 87.00 97 SER A CA 1
ATOM 731 C C . SER A 1 97 ? 10.947 8.351 -5.519 1.00 87.00 97 SER A C 1
ATOM 733 O O . SER A 1 97 ? 10.621 7.551 -6.393 1.00 87.00 97 SER A O 1
ATOM 735 N N . LEU A 1 98 ? 11.358 7.966 -4.311 1.00 91.12 98 LEU A N 1
ATOM 736 C CA . LEU A 1 98 ? 11.298 6.592 -3.835 1.00 91.12 98 LEU A CA 1
ATOM 737 C C . LEU A 1 98 ? 10.057 6.417 -2.960 1.00 91.12 98 LEU A C 1
ATOM 739 O O . LEU A 1 98 ? 9.920 7.057 -1.917 1.00 91.12 98 LEU A O 1
ATOM 743 N N . GLN A 1 99 ? 9.179 5.503 -3.351 1.00 95.12 99 GLN A N 1
ATOM 744 C CA . GLN A 1 99 ? 8.037 5.094 -2.549 1.00 95.12 99 GLN A CA 1
ATOM 745 C C . GLN A 1 99 ? 8.387 3.849 -1.732 1.00 95.12 99 GLN A C 1
ATOM 747 O O . GLN A 1 99 ? 8.917 2.854 -2.240 1.00 95.12 99 GLN A O 1
ATOM 752 N N . THR A 1 100 ? 8.088 3.908 -0.440 1.00 96.56 100 THR A N 1
ATOM 753 C CA . THR A 1 100 ? 8.182 2.780 0.483 1.00 96.56 100 THR A CA 1
ATOM 754 C C . THR A 1 100 ? 6.786 2.465 0.996 1.00 96.56 100 THR A C 1
ATOM 756 O O . THR A 1 100 ? 6.136 3.323 1.586 1.00 96.56 100 THR A O 1
ATOM 759 N N . LEU A 1 101 ? 6.332 1.239 0.758 1.00 97.88 101 LEU A N 1
ATOM 760 C CA . LEU A 1 101 ? 5.086 0.709 1.297 1.00 97.88 101 LEU A CA 1
ATOM 761 C C . LEU A 1 101 ? 5.440 -0.287 2.400 1.00 97.88 101 LEU A C 1
ATOM 763 O O . LEU A 1 101 ? 6.113 -1.286 2.142 1.00 97.88 101 LEU A O 1
ATOM 767 N N . GLU A 1 102 ? 5.025 0.004 3.626 1.00 98.06 102 GLU A N 1
ATOM 768 C CA . GLU A 1 102 ? 5.251 -0.839 4.796 1.00 98.06 102 GLU A CA 1
ATOM 769 C C . GLU A 1 102 ? 3.912 -1.249 5.400 1.00 98.06 102 GLU A C 1
ATOM 771 O O . GLU A 1 102 ? 3.040 -0.414 5.615 1.00 98.06 102 GLU A O 1
ATOM 776 N N . PHE A 1 103 ? 3.741 -2.535 5.675 1.00 98.12 103 PHE A N 1
ATOM 777 C CA . PHE A 1 103 ? 2.535 -3.070 6.300 1.00 98.12 103 PHE A CA 1
ATOM 778 C C . PHE A 1 103 ? 2.865 -4.346 7.074 1.00 98.12 103 PHE A C 1
ATOM 780 O O . PHE A 1 103 ? 3.960 -4.901 6.963 1.00 98.12 103 PHE A O 1
ATOM 787 N N . ARG A 1 104 ? 1.930 -4.811 7.898 1.00 97.88 104 ARG A N 1
ATOM 788 C CA . ARG A 1 104 ? 2.018 -6.095 8.593 1.00 97.88 104 ARG A CA 1
ATOM 789 C C . ARG A 1 104 ? 1.106 -7.101 7.919 1.00 97.88 104 ARG A C 1
ATOM 791 O O . ARG A 1 104 ? -0.025 -6.774 7.610 1.00 97.88 104 ARG A O 1
ATOM 798 N N . VAL A 1 105 ? 1.594 -8.311 7.709 1.00 97.38 105 VAL A N 1
ATOM 799 C CA . VAL A 1 105 ? 0.781 -9.451 7.302 1.00 97.38 105 VAL A CA 1
ATOM 800 C C . VAL A 1 105 ? 0.514 -10.285 8.537 1.00 97.38 105 VAL A C 1
ATOM 802 O O . VAL A 1 105 ? 1.455 -10.735 9.195 1.00 97.38 105 VAL A O 1
ATOM 805 N N . GLU A 1 106 ? -0.758 -10.464 8.856 1.00 96.06 106 GLU A N 1
ATOM 806 C CA . GLU A 1 106 ? -1.230 -11.292 9.960 1.00 96.06 106 GLU A CA 1
ATOM 807 C C . GLU A 1 106 ? -1.743 -12.620 9.385 1.00 96.06 106 GLU A C 1
ATOM 809 O O . GLU A 1 106 ? -2.870 -12.682 8.888 1.00 96.06 106 GLU A O 1
ATOM 814 N N . PRO A 1 107 ? -0.902 -13.673 9.346 1.00 93.75 107 PRO A N 1
ATOM 815 C CA . PRO A 1 107 ? -1.330 -14.981 8.869 1.00 93.75 107 PRO A CA 1
ATOM 816 C C . PRO A 1 107 ? -2.294 -15.622 9.871 1.00 93.75 107 PRO A C 1
ATOM 818 O O . PRO A 1 107 ? -2.132 -15.457 11.077 1.00 93.75 107 PRO A O 1
ATOM 821 N N . LEU A 1 108 ? -3.231 -16.445 9.387 1.00 87.88 108 LEU A N 1
ATOM 822 C CA . LEU A 1 108 ? -4.151 -17.216 10.248 1.00 87.88 108 LEU A CA 1
ATOM 823 C C . LEU A 1 108 ? -3.421 -18.081 11.275 1.00 87.88 108 LEU A C 1
ATOM 825 O O . LEU A 1 108 ? -3.914 -18.342 12.368 1.00 87.88 108 LEU A O 1
ATOM 829 N N . ARG A 1 109 ? -2.258 -18.597 10.875 1.00 88.19 109 ARG A N 1
ATOM 830 C CA . ARG A 1 109 ? -1.429 -19.481 11.683 1.00 88.19 109 ARG A CA 1
ATOM 831 C C . ARG A 1 109 ? -0.004 -18.961 11.649 1.00 88.19 109 ARG A C 1
ATOM 833 O O . ARG A 1 109 ? 0.705 -19.137 10.660 1.00 88.19 109 ARG A O 1
ATOM 840 N N . GLY A 1 110 ? 0.417 -18.342 12.743 1.00 90.81 110 GLY A N 1
ATOM 841 C CA . GLY A 1 110 ? 1.804 -17.948 12.954 1.00 90.81 110 GLY A CA 1
ATOM 842 C C . GLY A 1 110 ? 1.977 -16.491 13.372 1.00 90.81 110 GLY A C 1
ATOM 843 O O . GLY A 1 110 ? 1.005 -15.773 13.592 1.00 90.81 110 GLY A O 1
ATOM 844 N N . PRO A 1 111 ? 3.235 -16.054 13.522 1.00 94.94 111 PRO A N 1
ATOM 845 C CA . PRO A 1 111 ? 3.540 -14.693 13.929 1.00 94.94 111 PRO A CA 1
ATOM 846 C C . PRO A 1 111 ? 3.299 -13.705 12.785 1.00 94.94 111 PRO A C 1
ATOM 848 O O . PRO A 1 111 ? 3.576 -14.007 11.621 1.00 94.94 111 PRO A O 1
ATOM 851 N N . SER A 1 112 ? 2.881 -12.489 13.132 1.00 95.31 112 SER A N 1
ATOM 852 C CA . SER A 1 112 ? 2.779 -11.381 12.183 1.00 95.31 112 SER A CA 1
ATOM 853 C C . SER A 1 112 ? 4.136 -11.067 11.541 1.00 95.31 112 SER A C 1
ATOM 855 O O . SER A 1 112 ? 5.181 -11.081 12.202 1.00 95.31 112 SER A O 1
ATOM 857 N N . LEU A 1 113 ? 4.121 -10.734 10.252 1.00 96.69 113 LEU A N 1
ATOM 858 C CA . LEU A 1 113 ? 5.309 -10.376 9.476 1.00 96.69 113 LEU A CA 1
ATOM 859 C C . LEU A 1 113 ? 5.234 -8.921 9.031 1.00 96.69 113 LEU A C 1
ATOM 861 O O . LEU A 1 113 ? 4.214 -8.484 8.521 1.00 96.69 113 LEU A O 1
ATOM 865 N N . VAL A 1 114 ? 6.318 -8.168 9.179 1.00 97.69 114 VAL A N 1
ATOM 866 C CA . VAL A 1 114 ? 6.436 -6.825 8.605 1.00 97.69 114 VAL A CA 1
ATOM 867 C C . VAL A 1 114 ? 6.922 -6.968 7.170 1.00 97.69 114 VAL A C 1
ATOM 869 O O . VAL A 1 114 ? 8.005 -7.504 6.928 1.00 97.69 114 VAL A O 1
ATOM 872 N N . VAL A 1 115 ? 6.133 -6.483 6.220 1.00 97.56 115 VAL A N 1
ATOM 873 C CA . VAL A 1 115 ? 6.463 -6.486 4.800 1.00 97.56 115 VAL A CA 1
ATOM 874 C C . VAL A 1 115 ? 6.807 -5.071 4.372 1.00 97.56 115 VAL A C 1
ATOM 876 O O . VAL A 1 115 ? 6.039 -4.138 4.588 1.00 97.56 115 VAL A O 1
ATOM 879 N N . GLN A 1 116 ? 7.972 -4.921 3.746 1.00 97.38 116 GLN A N 1
ATOM 880 C CA . GLN A 1 116 ? 8.394 -3.665 3.143 1.00 97.38 116 GLN A CA 1
ATOM 881 C C . GLN A 1 116 ? 8.596 -3.848 1.641 1.00 97.38 116 GLN A C 1
ATOM 883 O O . GLN A 1 116 ? 9.421 -4.657 1.195 1.00 97.38 116 GLN A O 1
ATOM 888 N N . MET A 1 117 ? 7.876 -3.050 0.861 1.00 97.19 117 MET A N 1
ATOM 889 C CA . MET A 1 117 ? 8.054 -2.907 -0.577 1.00 97.19 117 MET A CA 1
ATOM 890 C C . MET A 1 117 ? 8.684 -1.548 -0.871 1.00 97.19 117 MET A C 1
ATOM 892 O O . MET A 1 117 ? 8.350 -0.542 -0.252 1.00 97.19 117 MET A O 1
ATOM 896 N N . ARG A 1 118 ? 9.644 -1.522 -1.798 1.00 95.19 118 ARG A N 1
ATOM 897 C CA . ARG A 1 118 ? 10.359 -0.301 -2.198 1.00 95.19 118 ARG A CA 1
ATOM 898 C C . ARG A 1 118 ? 10.449 -0.247 -3.713 1.00 95.19 118 ARG A C 1
ATOM 900 O O . ARG A 1 118 ? 10.954 -1.201 -4.315 1.00 95.19 118 ARG A O 1
ATOM 907 N N . GLY A 1 119 ? 10.005 0.862 -4.287 1.00 93.69 119 GLY A N 1
ATOM 908 C CA . GLY A 1 119 ? 9.985 1.114 -5.724 1.00 93.69 119 GLY A CA 1
ATOM 909 C C . GLY A 1 119 ? 9.783 2.595 -6.024 1.00 93.69 119 GLY A C 1
ATOM 910 O O . GLY A 1 119 ? 9.725 3.417 -5.117 1.00 93.69 119 GLY A O 1
ATOM 911 N N . PHE A 1 120 ? 9.713 2.937 -7.303 1.00 91.25 120 PHE A N 1
ATOM 912 C CA . PHE A 1 120 ? 9.449 4.308 -7.759 1.00 91.25 120 PHE A CA 1
ATOM 913 C C . PHE A 1 120 ? 7.962 4.534 -8.022 1.00 91.25 120 PHE A C 1
ATOM 915 O O . PHE A 1 120 ? 7.466 5.648 -7.895 1.00 91.25 120 PHE A O 1
ATOM 922 N N . LEU A 1 121 ? 7.261 3.457 -8.371 1.00 92.69 121 LEU A N 1
ATOM 923 C CA . LEU A 1 121 ? 5.847 3.457 -8.695 1.00 92.69 121 LEU A CA 1
ATOM 924 C C . LEU A 1 121 ? 5.209 2.201 -8.102 1.00 92.69 121 LEU A C 1
ATOM 926 O O . LEU A 1 121 ? 5.742 1.102 -8.275 1.00 92.69 121 LEU A O 1
ATOM 930 N N . LEU A 1 122 ? 4.090 2.385 -7.408 1.00 96.06 122 LEU A N 1
ATOM 931 C CA . LEU A 1 122 ? 3.213 1.308 -6.969 1.00 96.06 122 LEU A CA 1
ATOM 932 C C . LEU A 1 122 ? 2.186 1.036 -8.072 1.00 96.06 122 LEU A C 1
ATOM 934 O O . LEU A 1 122 ? 1.440 1.937 -8.447 1.00 96.06 122 LEU A O 1
ATOM 938 N N . GLU A 1 123 ? 2.157 -0.188 -8.582 1.00 96.69 123 GLU A N 1
ATOM 939 C CA . GLU A 1 123 ? 1.106 -0.685 -9.470 1.00 96.69 123 GLU A CA 1
ATOM 940 C C . GLU A 1 123 ? 0.165 -1.590 -8.664 1.00 96.69 123 GLU A C 1
ATOM 942 O O . GLU A 1 123 ? 0.622 -2.440 -7.895 1.00 96.69 123 GLU A O 1
ATOM 947 N N . GLY A 1 124 ? -1.144 -1.391 -8.829 1.00 96.75 124 GLY A N 1
ATOM 948 C CA . GLY A 1 124 ? -2.186 -2.051 -8.038 1.00 96.75 124 GLY A CA 1
ATOM 949 C C . GLY A 1 124 ? -2.607 -1.254 -6.798 1.00 96.75 124 GLY A C 1
ATOM 950 O O . GLY A 1 124 ? -2.095 -0.170 -6.520 1.00 96.75 124 GLY A O 1
ATOM 951 N N . SER A 1 125 ? -3.567 -1.799 -6.054 1.00 95.88 125 SER A N 1
ATOM 952 C CA . SER A 1 125 ? -4.086 -1.206 -4.821 1.00 95.88 125 SER A CA 1
ATOM 953 C C . SER A 1 125 ? -3.980 -2.191 -3.665 1.00 95.88 125 SER A C 1
ATOM 955 O O . SER A 1 125 ? -4.191 -3.396 -3.829 1.00 95.88 125 SER A O 1
ATOM 957 N N . LEU A 1 126 ? -3.670 -1.662 -2.485 1.00 97.19 126 LEU A N 1
ATOM 958 C CA . LEU A 1 126 ? -3.645 -2.429 -1.252 1.00 97.19 126 LEU A CA 1
ATOM 959 C C . LEU A 1 126 ? -4.331 -1.630 -0.144 1.00 97.19 126 LEU A C 1
ATOM 961 O O . LEU A 1 126 ? -3.912 -0.507 0.146 1.00 97.19 126 LEU A O 1
ATOM 965 N N . THR A 1 127 ? -5.347 -2.225 0.471 1.00 95.88 127 THR A N 1
ATOM 966 C CA . THR A 1 127 ? -6.153 -1.628 1.540 1.00 95.88 127 THR A CA 1
ATOM 967 C C . THR A 1 127 ? -6.004 -2.422 2.836 1.00 95.88 127 THR A C 1
ATOM 969 O O . THR A 1 127 ? -5.645 -3.601 2.833 1.00 95.88 127 THR A O 1
ATOM 972 N N . ASP A 1 128 ? -6.221 -1.754 3.971 1.00 94.44 128 ASP A N 1
ATOM 973 C CA . ASP A 1 128 ? -6.180 -2.403 5.280 1.00 94.44 128 ASP A CA 1
ATOM 974 C C . ASP A 1 128 ? -7.303 -3.442 5.371 1.00 94.44 128 ASP A C 1
ATOM 976 O O . ASP A 1 128 ? -8.461 -3.127 5.111 1.00 94.44 128 ASP A O 1
ATOM 980 N N . GLY A 1 129 ? -6.956 -4.675 5.730 1.00 92.19 129 GLY A N 1
ATOM 981 C CA . GLY A 1 129 ? -7.867 -5.818 5.741 1.00 92.19 129 GLY A CA 1
ATOM 982 C C . GLY A 1 129 ? -7.804 -6.700 4.491 1.00 92.19 129 GLY A C 1
ATOM 983 O O . GLY A 1 129 ? -8.374 -7.786 4.517 1.00 92.19 129 GLY A O 1
ATOM 984 N N . ASP A 1 130 ? -7.082 -6.310 3.437 1.00 95.75 130 ASP A N 1
ATOM 985 C CA . ASP A 1 130 ? -6.933 -7.157 2.248 1.00 95.75 130 ASP A CA 1
ATOM 986 C C . ASP A 1 130 ? -6.185 -8.458 2.571 1.00 95.75 130 ASP A C 1
ATOM 988 O O . ASP A 1 130 ? -5.175 -8.456 3.280 1.00 95.75 130 ASP A O 1
ATOM 992 N N . VAL A 1 131 ? -6.627 -9.576 1.994 1.00 96.25 131 VAL A N 1
ATOM 993 C CA . VAL A 1 131 ? -5.887 -10.836 2.041 1.00 96.25 131 VAL A CA 1
ATOM 994 C C . VAL A 1 131 ? -4.802 -10.791 0.990 1.00 96.25 131 VAL A C 1
ATOM 996 O O . VAL A 1 131 ? -5.063 -10.725 -0.212 1.00 96.25 131 VAL A O 1
ATOM 999 N N . VAL A 1 132 ? -3.560 -10.871 1.442 1.00 97.31 132 VAL A N 1
ATOM 1000 C CA . VAL A 1 132 ? -2.394 -10.812 0.572 1.00 97.31 132 VAL A CA 1
ATOM 1001 C C . VAL A 1 132 ? -1.584 -12.081 0.639 1.00 97.31 132 VAL A C 1
ATOM 1003 O O . VAL A 1 132 ? -1.352 -12.643 1.706 1.00 97.31 132 VAL A O 1
ATOM 1006 N N . GLU A 1 133 ? -1.083 -12.483 -0.519 1.00 97.50 133 GLU A N 1
ATOM 1007 C CA . GLU A 1 133 ? -0.073 -13.510 -0.669 1.00 97.50 133 GLU A CA 1
ATOM 1008 C C . GLU A 1 133 ? 1.284 -12.865 -0.967 1.00 97.50 133 GLU A C 1
ATOM 1010 O O . GLU A 1 133 ? 1.516 -12.275 -2.027 1.00 97.50 133 GLU A O 1
ATOM 1015 N N . VAL A 1 134 ? 2.207 -12.995 -0.017 1.00 97.31 134 VAL A N 1
ATOM 1016 C CA . VAL A 1 134 ? 3.530 -12.377 -0.074 1.00 97.31 134 VAL A CA 1
ATOM 1017 C C . VAL A 1 134 ? 4.608 -13.444 -0.283 1.00 97.31 134 VAL A C 1
ATOM 1019 O O . VAL A 1 134 ? 4.788 -14.314 0.573 1.00 97.31 134 VAL A O 1
ATOM 1022 N N . PRO A 1 135 ? 5.393 -13.382 -1.375 1.00 96.94 135 PRO A N 1
ATOM 1023 C CA . PRO A 1 135 ? 6.490 -14.314 -1.600 1.00 96.94 135 PRO A CA 1
ATOM 1024 C C . PRO A 1 135 ? 7.678 -14.027 -0.672 1.00 96.94 135 PRO A C 1
ATOM 1026 O O . PRO A 1 135 ? 8.282 -12.949 -0.714 1.00 96.94 135 PRO A O 1
ATOM 1029 N N . ILE A 1 136 ? 8.090 -15.020 0.119 1.00 94.81 136 ILE A N 1
ATOM 1030 C CA . ILE A 1 136 ? 9.257 -14.921 0.999 1.00 94.81 136 ILE A CA 1
ATOM 1031 C C . ILE A 1 136 ? 10.506 -15.344 0.225 1.00 94.81 136 ILE A C 1
ATOM 1033 O O . ILE A 1 136 ? 10.908 -16.503 0.227 1.00 94.81 136 ILE A O 1
ATOM 1037 N N . ARG A 1 137 ? 11.178 -14.384 -0.418 1.00 88.81 137 ARG A N 1
ATOM 1038 C CA . ARG A 1 137 ? 12.495 -14.645 -1.037 1.00 88.81 137 ARG A CA 1
ATOM 1039 C C . ARG A 1 137 ? 13.653 -14.535 -0.048 1.00 88.81 137 ARG A C 1
ATOM 1041 O O . ARG A 1 137 ? 14.653 -15.229 -0.186 1.00 88.81 137 ARG A O 1
ATOM 1048 N N . ARG A 1 138 ? 13.556 -13.610 0.911 1.00 82.31 138 ARG A N 1
ATOM 1049 C CA . ARG A 1 138 ? 14.573 -13.351 1.942 1.00 82.31 138 ARG A CA 1
ATOM 1050 C C . ARG A 1 138 ? 13.875 -12.918 3.225 1.00 82.31 138 ARG A C 1
ATOM 1052 O O . ARG A 1 138 ? 13.163 -11.915 3.219 1.00 82.31 138 ARG A O 1
ATOM 1059 N N . ARG A 1 139 ? 14.101 -13.657 4.311 1.00 84.88 139 ARG A N 1
ATOM 1060 C CA . ARG A 1 139 ? 13.547 -13.373 5.640 1.00 84.88 139 ARG A CA 1
ATOM 1061 C C . ARG A 1 139 ? 14.671 -12.980 6.593 1.00 84.88 139 ARG A C 1
ATOM 1063 O O . ARG A 1 139 ? 15.682 -13.672 6.666 1.00 84.88 139 ARG A O 1
ATOM 1070 N N . ARG A 1 140 ? 14.489 -11.880 7.325 1.00 88.62 140 ARG A N 1
ATOM 1071 C CA . ARG A 1 140 ? 15.340 -11.493 8.461 1.00 88.62 140 ARG A CA 1
ATOM 1072 C C . ARG A 1 140 ? 14.437 -11.317 9.680 1.00 88.62 140 ARG A C 1
ATOM 1074 O O . ARG A 1 140 ? 13.832 -10.266 9.856 1.00 88.62 140 ARG A O 1
ATOM 1081 N N . GLY A 1 141 ? 14.286 -12.370 10.481 1.00 92.12 141 GLY A N 1
ATOM 1082 C CA . GLY A 1 141 ? 13.348 -12.370 11.609 1.00 92.12 141 GLY A CA 1
ATOM 1083 C C . GLY A 1 141 ? 11.891 -12.234 11.148 1.00 92.12 141 GLY A C 1
ATOM 1084 O O . GLY A 1 141 ? 11.416 -13.031 10.340 1.00 92.12 141 GLY A O 1
ATOM 1085 N N . THR A 1 142 ? 11.174 -11.230 11.651 1.00 93.56 142 THR A N 1
ATOM 1086 C CA . THR A 1 142 ? 9.789 -10.910 11.253 1.00 93.56 142 THR A CA 1
ATOM 1087 C C . THR A 1 142 ? 9.708 -9.992 10.035 1.00 93.56 142 THR A C 1
ATOM 1089 O O . THR A 1 142 ? 8.612 -9.709 9.567 1.00 93.56 142 THR A O 1
ATOM 1092 N N . PHE A 1 143 ? 10.844 -9.542 9.498 1.00 96.31 143 PHE A N 1
ATOM 1093 C CA . PHE A 1 143 ? 10.898 -8.606 8.383 1.00 96.31 143 PHE A CA 1
ATOM 1094 C C . PHE A 1 143 ? 11.095 -9.327 7.041 1.00 96.31 143 PHE A C 1
ATOM 1096 O O . PHE A 1 143 ? 12.021 -10.134 6.871 1.00 96.31 143 PHE A O 1
ATOM 1103 N N . VAL A 1 144 ? 10.244 -8.997 6.069 1.00 96.19 144 VAL A N 1
ATOM 1104 C CA . VAL A 1 144 ? 10.262 -9.523 4.701 1.00 96.19 144 VAL A CA 1
ATOM 1105 C C . VAL A 1 144 ? 10.318 -8.360 3.715 1.00 96.19 144 VAL A C 1
ATOM 1107 O O . VAL A 1 144 ? 9.490 -7.454 3.740 1.00 96.19 144 VAL A O 1
ATOM 1110 N N . ARG A 1 145 ? 11.291 -8.396 2.798 1.00 95.81 145 ARG A N 1
ATOM 1111 C CA . ARG A 1 145 ? 11.365 -7.435 1.691 1.00 95.81 145 ARG A CA 1
ATOM 1112 C C . ARG A 1 145 ? 10.765 -8.056 0.439 1.00 95.81 145 ARG A C 1
ATOM 1114 O O . ARG A 1 145 ? 11.352 -8.980 -0.127 1.00 95.81 145 ARG A O 1
ATOM 1121 N N . ALA A 1 146 ? 9.641 -7.516 -0.014 1.00 96.00 146 ALA A N 1
ATOM 1122 C CA . ALA A 1 146 ? 8.957 -7.958 -1.223 1.00 96.00 146 ALA A CA 1
ATOM 1123 C C . ALA A 1 146 ? 9.083 -6.901 -2.331 1.00 96.00 146 ALA A C 1
ATOM 1125 O O . ALA A 1 146 ? 9.197 -5.706 -2.071 1.00 96.00 146 ALA A O 1
ATOM 1126 N N . GLY A 1 147 ? 9.145 -7.344 -3.586 1.00 95.38 147 GLY A N 1
ATOM 1127 C CA . GLY A 1 147 ? 9.001 -6.457 -4.751 1.00 95.38 147 GLY A CA 1
ATOM 1128 C C . GLY A 1 147 ? 7.598 -6.505 -5.350 1.00 95.38 147 GLY A C 1
ATOM 1129 O O . GLY A 1 147 ? 7.159 -5.533 -5.945 1.00 95.38 147 GLY A O 1
ATOM 1130 N N . ARG A 1 148 ? 6.905 -7.626 -5.143 1.00 97.12 148 ARG A N 1
ATOM 1131 C CA . ARG A 1 148 ? 5.569 -7.928 -5.643 1.00 97.12 148 ARG A CA 1
ATOM 1132 C C . ARG A 1 148 ? 4.834 -8.784 -4.618 1.00 97.12 148 ARG A C 1
ATOM 1134 O O . ARG A 1 148 ? 5.494 -9.539 -3.896 1.00 97.12 148 ARG A O 1
ATOM 1141 N N . LEU A 1 149 ? 3.517 -8.699 -4.603 1.00 97.75 149 LEU A N 1
ATOM 1142 C CA . LEU A 1 149 ? 2.606 -9.574 -3.873 1.00 97.75 149 LEU A CA 1
ATOM 1143 C C . LEU A 1 149 ? 1.320 -9.748 -4.683 1.00 97.75 149 LEU A C 1
ATOM 1145 O O . LEU A 1 149 ? 1.073 -8.987 -5.617 1.00 97.75 149 LEU A O 1
ATOM 1149 N N . PHE A 1 150 ? 0.511 -10.737 -4.331 1.00 97.94 150 PHE A N 1
ATOM 1150 C CA . PHE A 1 150 ? -0.800 -10.939 -4.939 1.00 97.94 150 PHE A CA 1
ATOM 1151 C C . PHE A 1 150 ? -1.888 -10.583 -3.924 1.00 97.94 150 PHE A C 1
ATOM 1153 O O . PHE A 1 150 ? -1.889 -11.106 -2.812 1.00 97.94 150 PHE A O 1
ATOM 1160 N N . ASN A 1 151 ? -2.778 -9.661 -4.278 1.00 97.44 151 ASN A N 1
ATOM 1161 C CA . ASN A 1 151 ? -3.933 -9.295 -3.472 1.00 97.44 151 ASN A CA 1
ATOM 1162 C C . ASN A 1 151 ? -5.071 -10.259 -3.821 1.00 97.44 151 ASN A C 1
ATOM 1164 O O . ASN A 1 151 ? -5.687 -10.148 -4.880 1.00 97.44 151 ASN A O 1
ATOM 1168 N N . ARG A 1 152 ? -5.314 -11.233 -2.941 1.00 95.94 152 ARG A N 1
ATOM 1169 C CA . ARG A 1 152 ? -6.350 -12.253 -3.120 1.00 95.94 152 ARG A CA 1
ATOM 1170 C C . ARG A 1 152 ? -7.752 -11.653 -3.027 1.00 95.94 152 ARG A C 1
ATOM 1172 O O . ARG A 1 152 ? -8.631 -12.127 -3.731 1.00 95.94 152 ARG A O 1
ATOM 1179 N N . THR A 1 153 ? -7.941 -10.590 -2.240 1.00 93.81 153 THR A N 1
ATOM 1180 C CA . THR A 1 153 ? -9.231 -9.886 -2.138 1.00 93.81 153 THR A CA 1
ATOM 1181 C C . THR A 1 153 ? -9.639 -9.256 -3.467 1.00 93.81 153 THR A C 1
ATOM 1183 O O . THR A 1 153 ? -10.784 -9.386 -3.883 1.00 93.81 153 THR A O 1
ATOM 1186 N N . THR A 1 154 ? -8.709 -8.588 -4.156 1.00 94.12 154 THR A N 1
ATOM 1187 C CA . THR A 1 154 ? -9.007 -7.905 -5.429 1.00 94.12 154 THR A CA 1
ATOM 1188 C C . THR A 1 154 ? -8.682 -8.737 -6.671 1.00 94.12 154 THR A C 1
ATOM 1190 O O . THR A 1 154 ? -8.978 -8.310 -7.784 1.00 94.12 154 THR A O 1
ATOM 1193 N N . GLY A 1 155 ? -8.044 -9.901 -6.513 1.00 95.69 155 GLY A N 1
ATOM 1194 C CA . GLY A 1 155 ? -7.570 -10.729 -7.625 1.00 95.69 155 GLY A CA 1
ATOM 1195 C C . GLY A 1 155 ? -6.469 -10.066 -8.460 1.00 95.69 155 GLY A C 1
ATOM 1196 O O . GLY A 1 155 ? -6.282 -10.419 -9.624 1.00 95.69 155 GLY A O 1
ATOM 1197 N N . SER A 1 156 ? -5.749 -9.088 -7.901 1.00 97.19 156 SER A N 1
ATOM 1198 C CA . SER A 1 156 ? -4.767 -8.283 -8.634 1.00 97.19 156 SER A CA 1
ATOM 1199 C C . SER A 1 156 ? -3.356 -8.424 -8.066 1.00 97.19 156 SER A C 1
ATOM 1201 O O . SER A 1 156 ? -3.145 -8.693 -6.884 1.00 97.19 156 SER A O 1
ATOM 1203 N N . THR A 1 157 ? -2.351 -8.248 -8.924 1.00 97.94 157 THR A N 1
ATOM 1204 C CA . THR A 1 157 ? -0.952 -8.205 -8.480 1.00 97.94 157 THR A CA 1
ATOM 1205 C C . THR A 1 157 ? -0.610 -6.787 -8.048 1.00 97.94 157 THR A C 1
ATOM 1207 O O . THR A 1 157 ? -0.830 -5.843 -8.801 1.00 97.94 157 THR A O 1
ATOM 1210 N N . VAL A 1 158 ? -0.034 -6.652 -6.854 1.00 97.88 158 VAL A N 1
ATOM 1211 C CA . VAL A 1 158 ? 0.516 -5.389 -6.364 1.00 97.88 158 VAL A CA 1
ATOM 1212 C C . VAL A 1 158 ? 2.028 -5.449 -6.505 1.00 97.88 158 VAL A C 1
ATOM 1214 O O . VAL A 1 158 ? 2.696 -6.295 -5.902 1.00 97.88 158 VAL A O 1
ATOM 1217 N N . GLU A 1 159 ? 2.589 -4.551 -7.303 1.00 97.50 159 GLU A N 1
ATOM 1218 C CA . GLU A 1 159 ? 4.012 -4.533 -7.616 1.00 97.50 159 GLU A CA 1
ATOM 1219 C C . GLU A 1 159 ? 4.613 -3.150 -7.383 1.00 97.50 159 GLU A C 1
ATOM 1221 O O . GLU A 1 159 ? 4.058 -2.121 -7.749 1.00 97.50 159 GLU A O 1
ATOM 1226 N N . MET A 1 160 ? 5.793 -3.126 -6.764 1.00 95.56 160 MET A N 1
ATOM 1227 C CA . MET A 1 160 ? 6.620 -1.930 -6.695 1.00 95.56 160 MET A CA 1
ATOM 1228 C C . MET A 1 160 ? 7.607 -1.959 -7.853 1.00 95.56 160 MET A C 1
ATOM 1230 O O . MET A 1 160 ? 8.646 -2.631 -7.787 1.00 95.56 160 MET A O 1
ATOM 1234 N N . ARG A 1 161 ? 7.311 -1.189 -8.901 1.00 92.50 161 ARG A N 1
ATOM 1235 C CA . ARG A 1 161 ? 8.206 -1.055 -10.043 1.00 92.50 161 ARG A CA 1
ATOM 1236 C C . ARG A 1 161 ? 9.521 -0.429 -9.620 1.00 92.50 161 ARG A C 1
ATOM 1238 O O . ARG A 1 161 ? 9.601 0.693 -9.111 1.00 92.50 161 ARG A O 1
ATOM 1245 N N . ARG A 1 162 ? 10.592 -1.153 -9.912 1.00 86.19 162 ARG A N 1
ATOM 1246 C CA . ARG A 1 162 ? 11.955 -0.636 -9.876 1.00 86.19 162 ARG A CA 1
ATOM 1247 C C . ARG A 1 162 ? 12.237 -0.122 -11.280 1.00 86.19 162 ARG A C 1
ATOM 1249 O O . ARG A 1 162 ? 12.549 -0.914 -12.158 1.00 86.19 162 ARG A O 1
ATOM 1256 N N . GLY A 1 163 ? 12.009 1.168 -11.522 1.00 73.62 163 GLY A N 1
ATOM 1257 C CA . GLY A 1 163 ? 12.256 1.757 -12.838 1.00 73.62 163 GLY A CA 1
ATOM 1258 C C . GLY A 1 163 ? 13.685 1.478 -13.323 1.00 73.62 163 GLY A C 1
ATOM 1259 O O . GLY A 1 163 ? 14.600 1.359 -12.508 1.00 73.62 163 GLY A O 1
ATOM 1260 N N . LEU A 1 164 ? 13.884 1.428 -14.645 1.00 62.22 164 LEU A N 1
ATOM 1261 C CA . LEU A 1 164 ? 15.208 1.366 -15.298 1.00 62.22 164 LEU A CA 1
ATOM 1262 C C . LEU A 1 164 ? 16.139 2.510 -14.846 1.00 62.22 164 LEU A C 1
ATOM 1264 O O . LEU A 1 164 ? 17.352 2.351 -14.732 1.00 62.22 164 LEU A O 1
ATOM 1268 N N . TRP A 1 165 ? 15.548 3.646 -14.491 1.00 57.50 165 TRP A N 1
ATOM 1269 C CA . TRP A 1 165 ? 16.229 4.813 -13.933 1.00 57.50 165 TRP A CA 1
ATOM 1270 C C . TRP A 1 165 ? 16.702 4.592 -12.489 1.00 57.50 165 TRP A C 1
ATOM 1272 O O . TRP A 1 165 ? 17.623 5.254 -12.024 1.00 57.50 165 TRP A O 1
ATOM 1282 N N . GLY A 1 166 ? 16.132 3.611 -11.787 1.00 53.72 166 GLY A N 1
ATOM 1283 C CA . GLY A 1 166 ? 16.556 3.209 -10.451 1.00 53.72 166 GLY A CA 1
ATOM 1284 C C . GLY A 1 166 ? 17.928 2.549 -10.423 1.00 53.72 166 GLY A C 1
ATOM 1285 O O . GLY A 1 166 ? 18.683 2.746 -9.478 1.00 53.72 166 GLY A O 1
ATOM 1286 N N . SER A 1 167 ? 18.293 1.801 -11.468 1.00 56.06 167 SER A N 1
ATOM 1287 C CA . SER A 1 167 ? 19.676 1.337 -11.625 1.00 56.06 167 SER A CA 1
ATOM 1288 C C . SER A 1 167 ? 20.635 2.494 -11.883 1.00 56.06 167 SER A C 1
ATOM 1290 O O . SER A 1 167 ? 21.754 2.450 -11.386 1.00 56.06 167 SER A O 1
ATOM 1292 N N . MET A 1 168 ? 20.203 3.541 -12.595 1.00 57.56 168 MET A N 1
ATOM 1293 C CA . MET A 1 168 ? 21.041 4.720 -12.837 1.00 57.56 168 MET A CA 1
ATOM 1294 C C . MET A 1 168 ? 21.242 5.548 -11.565 1.00 57.56 168 MET A C 1
ATOM 1296 O O . MET A 1 168 ? 22.365 5.950 -11.289 1.00 57.56 168 MET A O 1
ATOM 1300 N N . SER A 1 169 ? 20.212 5.727 -10.736 1.00 55.69 169 SER A N 1
ATOM 1301 C CA . SER A 1 169 ? 20.339 6.442 -9.458 1.00 55.69 169 SER A CA 1
ATOM 1302 C C . SER A 1 169 ? 21.112 5.648 -8.399 1.00 55.69 169 SER A C 1
ATOM 1304 O O . SER A 1 169 ? 21.889 6.214 -7.626 1.00 55.69 169 SER A O 1
ATOM 1306 N N . VAL A 1 170 ? 20.981 4.317 -8.393 1.00 60.78 170 VAL A N 1
ATOM 1307 C CA . VAL A 1 170 ? 21.846 3.439 -7.587 1.00 60.78 170 VAL A CA 1
ATOM 1308 C C . VAL A 1 170 ? 23.291 3.479 -8.089 1.00 60.78 170 VAL A C 1
ATOM 1310 O O . VAL A 1 170 ? 24.209 3.518 -7.275 1.00 60.78 170 VAL A O 1
ATOM 1313 N N . ALA A 1 171 ? 23.517 3.536 -9.405 1.00 58.06 171 ALA A N 1
ATOM 1314 C CA . ALA A 1 171 ? 24.853 3.728 -9.958 1.00 58.06 171 ALA A CA 1
ATOM 1315 C C . ALA A 1 171 ? 25.425 5.107 -9.585 1.00 58.06 171 ALA A C 1
ATOM 1317 O O . ALA A 1 171 ? 26.582 5.200 -9.196 1.00 58.06 171 ALA A O 1
ATOM 1318 N N . GLU A 1 172 ? 24.626 6.170 -9.608 1.00 57.69 172 GLU A N 1
ATOM 1319 C CA . GLU A 1 172 ? 25.083 7.515 -9.246 1.00 57.69 172 GLU A CA 1
ATOM 1320 C C . GLU A 1 172 ? 25.412 7.644 -7.748 1.00 57.69 172 GLU A C 1
ATOM 1322 O O . GLU A 1 172 ? 26.371 8.320 -7.372 1.00 57.69 172 GLU A O 1
ATOM 1327 N N . THR A 1 173 ? 24.679 6.927 -6.890 1.00 61.62 173 THR A N 1
ATOM 1328 C CA . THR A 1 173 ? 24.961 6.858 -5.446 1.00 61.62 173 THR A CA 1
ATOM 1329 C C . THR A 1 173 ? 26.122 5.923 -5.095 1.00 61.62 173 THR A C 1
ATOM 1331 O O . THR A 1 173 ? 26.849 6.222 -4.152 1.00 61.62 173 THR A O 1
ATOM 1334 N N . MET A 1 174 ? 26.345 4.830 -5.838 1.00 61.50 174 MET A N 1
ATOM 1335 C CA . MET A 1 174 ? 27.480 3.919 -5.604 1.00 61.50 174 MET A CA 1
ATOM 1336 C C . MET A 1 174 ? 28.795 4.400 -6.221 1.00 61.50 174 MET A C 1
ATOM 1338 O O . MET A 1 174 ? 29.838 4.270 -5.589 1.00 61.50 174 MET A O 1
ATOM 1342 N N . TYR A 1 175 ? 28.765 4.931 -7.443 1.00 64.50 175 TYR A N 1
ATOM 1343 C CA . TYR A 1 175 ? 29.972 5.336 -8.171 1.00 64.50 175 TYR A CA 1
ATOM 1344 C C . TYR A 1 175 ? 30.322 6.815 -7.952 1.00 64.50 175 TYR A C 1
ATOM 1346 O O . TYR A 1 175 ? 31.434 7.241 -8.248 1.00 64.50 175 TYR A O 1
ATOM 1354 N N . GLY A 1 176 ? 29.415 7.600 -7.366 1.00 68.06 176 GLY A N 1
ATOM 1355 C CA . GLY A 1 176 ? 29.609 9.026 -7.140 1.00 68.06 176 GLY A CA 1
ATOM 1356 C C . GLY A 1 176 ? 29.397 9.851 -8.412 1.00 68.06 176 GLY A C 1
ATOM 1357 O O . GLY A 1 176 ? 29.623 9.398 -9.538 1.00 68.06 176 GLY A O 1
ATOM 1358 N N . ARG A 1 177 ? 28.980 11.112 -8.228 1.00 71.12 177 ARG A N 1
ATOM 1359 C CA . ARG A 1 177 ? 28.617 12.047 -9.317 1.00 71.12 177 ARG A CA 1
ATOM 1360 C C . ARG A 1 177 ? 29.683 12.179 -10.413 1.00 71.12 177 ARG A C 1
ATOM 1362 O O . ARG A 1 177 ? 29.347 12.456 -11.560 1.00 71.12 177 ARG A O 1
ATOM 1369 N N . VAL A 1 178 ? 30.961 12.001 -10.072 1.00 75.00 178 VAL A N 1
ATOM 1370 C CA . VAL A 1 178 ? 32.077 12.145 -11.020 1.00 75.00 178 VAL A CA 1
ATOM 1371 C C . VAL A 1 178 ? 32.126 10.974 -12.002 1.00 75.00 178 VAL A C 1
ATOM 1373 O O . VAL A 1 178 ? 32.138 11.201 -13.206 1.00 75.00 178 VAL A O 1
ATOM 1376 N N . LEU A 1 179 ? 32.079 9.731 -11.517 1.00 77.50 179 LEU A N 1
ATOM 1377 C CA . LEU A 1 179 ? 32.141 8.546 -12.380 1.00 77.50 179 LEU A CA 1
ATOM 1378 C C . LEU A 1 179 ? 30.917 8.425 -13.286 1.00 77.50 179 LEU A C 1
ATOM 1380 O O . LEU A 1 179 ? 31.067 8.052 -14.446 1.00 77.50 179 LEU A O 1
ATOM 1384 N N . ALA A 1 180 ? 29.731 8.793 -12.793 1.00 72.50 180 ALA A N 1
ATOM 1385 C CA . ALA A 1 180 ? 28.526 8.818 -13.617 1.00 72.50 180 ALA A CA 1
ATOM 1386 C C . ALA A 1 180 ? 28.685 9.783 -14.806 1.00 72.50 180 ALA A C 1
ATOM 1388 O O . ALA A 1 180 ? 28.444 9.393 -15.948 1.00 72.50 180 ALA A O 1
ATOM 1389 N N . ARG A 1 181 ? 29.174 11.012 -14.569 1.00 81.56 181 ARG A N 1
ATOM 1390 C CA . ARG A 1 181 ? 29.455 11.981 -15.645 1.00 81.56 181 ARG A CA 1
ATOM 1391 C C . ARG A 1 181 ? 30.495 11.466 -16.632 1.00 81.56 181 ARG A C 1
ATOM 1393 O O . ARG A 1 181 ? 30.291 11.609 -17.834 1.00 81.56 181 ARG A O 1
ATOM 1400 N N . THR A 1 182 ? 31.569 10.846 -16.147 1.00 86.25 182 THR A N 1
ATOM 1401 C CA . THR A 1 182 ? 32.607 10.275 -17.015 1.00 86.25 182 THR A CA 1
ATOM 1402 C C . THR A 1 182 ? 32.054 9.148 -17.882 1.00 86.25 182 THR A C 1
ATOM 1404 O O . THR A 1 182 ? 32.338 9.107 -19.076 1.00 86.25 182 THR A O 1
ATOM 1407 N N . PHE A 1 183 ? 31.227 8.264 -17.317 1.00 85.81 183 PHE A N 1
ATOM 1408 C CA . PHE A 1 183 ? 30.602 7.179 -18.070 1.00 85.81 183 PHE A CA 1
ATOM 1409 C C . PHE A 1 183 ? 29.651 7.711 -19.145 1.00 85.81 183 PHE A C 1
ATOM 1411 O O . PHE A 1 183 ? 29.723 7.269 -20.288 1.00 85.81 183 PHE A O 1
ATOM 1418 N N . TYR A 1 184 ? 28.811 8.697 -18.813 1.00 83.44 184 TYR A N 1
ATOM 1419 C CA . TYR A 1 184 ? 27.947 9.348 -19.800 1.00 83.44 184 TYR A CA 1
ATOM 1420 C C . TYR A 1 184 ? 28.755 10.016 -20.906 1.00 83.44 184 TYR A C 1
ATOM 1422 O O . TYR A 1 184 ? 28.464 9.808 -22.080 1.00 83.44 184 TYR A O 1
ATOM 1430 N N . PHE A 1 185 ? 29.788 10.777 -20.547 1.00 92.38 185 PHE A N 1
ATOM 1431 C CA . PHE A 1 185 ? 30.654 11.425 -21.523 1.00 92.38 185 PHE A CA 1
ATOM 1432 C C . PHE A 1 185 ? 31.304 10.403 -22.463 1.00 92.38 185 PHE A C 1
ATOM 1434 O O . PHE A 1 185 ? 31.251 10.580 -23.674 1.00 92.38 185 PHE A O 1
ATOM 1441 N N . LEU A 1 186 ? 31.843 9.304 -21.924 1.00 94.00 186 LEU A N 1
ATOM 1442 C CA . LEU A 1 186 ? 32.415 8.214 -22.719 1.00 94.00 186 LEU A CA 1
ATOM 1443 C C . LEU A 1 186 ? 31.376 7.550 -23.624 1.00 94.00 186 LEU A C 1
ATOM 1445 O O . LEU A 1 186 ? 31.641 7.357 -24.806 1.00 94.00 186 LEU A O 1
ATOM 1449 N N . PHE A 1 187 ? 30.194 7.229 -23.095 1.00 91.75 187 PHE A N 1
ATOM 1450 C CA . PHE A 1 187 ? 29.118 6.617 -23.871 1.00 91.75 187 PHE A CA 1
ATOM 1451 C C . PHE A 1 187 ? 28.707 7.504 -25.051 1.00 91.75 187 PHE A C 1
ATOM 1453 O O . PHE A 1 187 ? 28.667 7.035 -26.187 1.00 91.75 187 PHE A O 1
ATOM 1460 N N . PHE A 1 188 ? 28.465 8.795 -24.803 1.00 93.81 188 PHE A N 1
ATOM 1461 C CA . PHE A 1 188 ? 28.122 9.739 -25.862 1.00 93.81 188 PHE A CA 1
ATOM 1462 C C . PHE A 1 188 ? 29.282 9.945 -26.837 1.00 93.81 188 PHE A C 1
ATOM 1464 O O . PHE A 1 188 ? 29.047 9.941 -28.039 1.00 93.81 188 PHE A O 1
ATOM 1471 N N . ALA A 1 189 ? 30.526 10.051 -26.364 1.00 96.25 189 ALA A N 1
ATOM 1472 C CA . ALA A 1 189 ? 31.695 10.175 -27.235 1.00 96.25 189 ALA A CA 1
ATOM 1473 C C . ALA A 1 189 ? 31.829 8.976 -28.190 1.00 96.25 189 ALA A C 1
ATOM 1475 O O . ALA A 1 189 ? 32.018 9.168 -29.389 1.00 96.25 189 ALA A O 1
ATOM 1476 N N . VAL A 1 190 ? 31.663 7.748 -27.685 1.00 96.94 190 VAL A N 1
ATOM 1477 C CA . VAL A 1 190 ? 31.687 6.524 -28.504 1.00 96.94 190 VAL A CA 1
ATOM 1478 C C . VAL A 1 190 ? 30.511 6.489 -29.479 1.00 96.94 190 VAL A C 1
ATOM 1480 O O . VAL A 1 190 ? 30.699 6.172 -30.652 1.00 96.94 190 VAL A O 1
ATOM 1483 N N . PHE A 1 191 ? 29.308 6.854 -29.030 1.00 95.94 191 PHE A N 1
ATOM 1484 C CA . PHE A 1 191 ? 28.126 6.920 -29.887 1.00 95.94 191 PHE A CA 1
ATOM 1485 C C . PHE A 1 191 ? 28.298 7.933 -31.030 1.00 95.94 191 PHE A C 1
ATOM 1487 O O . PHE A 1 191 ? 28.056 7.599 -32.187 1.00 95.94 191 PHE A O 1
ATOM 1494 N N . PHE A 1 192 ? 28.778 9.146 -30.742 1.00 97.00 192 PHE A N 1
ATOM 1495 C CA . PHE A 1 192 ? 29.039 10.164 -31.763 1.00 97.00 192 PHE A CA 1
ATOM 1496 C C . PHE A 1 192 ? 30.166 9.758 -32.714 1.00 97.00 192 PHE A C 1
ATOM 1498 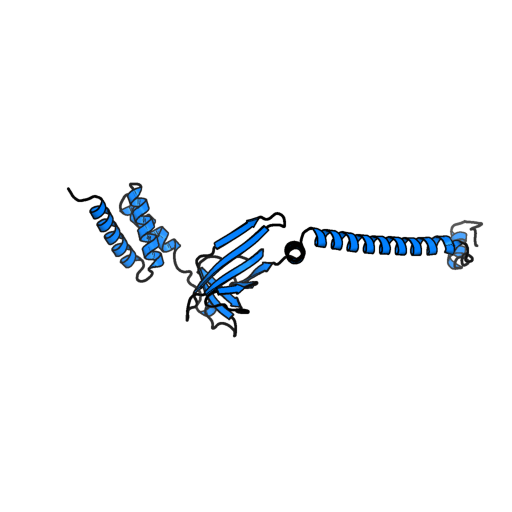O O . PHE A 1 192 ? 30.044 9.988 -33.915 1.00 97.00 192 PHE A O 1
ATOM 1505 N N . ALA A 1 193 ? 31.224 9.112 -32.216 1.00 96.94 193 ALA A N 1
ATOM 1506 C CA . ALA A 1 193 ? 32.272 8.559 -33.069 1.00 96.94 193 ALA A CA 1
ATOM 1507 C C . ALA A 1 193 ? 31.706 7.503 -34.032 1.00 96.94 193 ALA A C 1
ATOM 1509 O O . ALA A 1 193 ? 31.997 7.541 -35.225 1.00 96.94 193 ALA A O 1
ATOM 1510 N N . PHE A 1 194 ? 30.840 6.610 -33.542 1.00 97.19 194 PHE A N 1
ATOM 1511 C CA . PHE A 1 194 ? 30.162 5.621 -34.378 1.00 97.19 194 PHE A CA 1
ATOM 1512 C C . PHE A 1 194 ? 29.279 6.280 -35.447 1.00 97.19 194 PHE A C 1
ATOM 1514 O O . PHE A 1 194 ? 29.374 5.925 -36.620 1.00 97.19 194 PHE A O 1
ATOM 1521 N N . VAL A 1 195 ? 28.472 7.278 -35.072 1.00 96.81 195 VAL A N 1
ATOM 1522 C CA . VAL A 1 195 ? 27.630 8.035 -36.014 1.00 96.81 195 VAL A CA 1
ATOM 1523 C C . VAL A 1 195 ? 28.478 8.755 -37.066 1.00 96.81 195 VAL A C 1
ATOM 1525 O O . VAL A 1 195 ? 28.129 8.724 -38.242 1.00 96.81 195 VAL A O 1
ATOM 1528 N N . ALA A 1 196 ? 29.604 9.357 -36.678 1.00 96.50 196 ALA A N 1
ATOM 1529 C CA . ALA A 1 196 ? 30.505 10.042 -37.603 1.00 96.50 196 ALA A CA 1
ATOM 1530 C C . ALA A 1 196 ? 31.161 9.073 -38.599 1.00 96.50 196 ALA A C 1
ATOM 1532 O O . ALA A 1 196 ? 31.194 9.359 -39.794 1.00 96.50 196 ALA A O 1
ATOM 1533 N N . VAL A 1 197 ? 31.628 7.909 -38.134 1.00 96.88 197 VAL A N 1
ATOM 1534 C CA . VAL A 1 197 ? 32.178 6.855 -39.005 1.00 96.88 197 VAL A CA 1
ATOM 1535 C C . VAL A 1 197 ? 31.108 6.331 -39.959 1.00 96.88 197 VAL A C 1
ATOM 1537 O O . VAL A 1 197 ? 31.366 6.197 -41.152 1.00 96.88 197 VAL A O 1
ATOM 1540 N N . PHE A 1 198 ? 29.898 6.078 -39.458 1.00 96.44 198 PHE A N 1
ATOM 1541 C CA . PHE A 1 198 ? 28.783 5.617 -40.278 1.00 96.44 198 PHE A CA 1
ATOM 1542 C C . PHE A 1 198 ? 28.398 6.648 -41.346 1.00 96.44 198 PHE A C 1
ATOM 1544 O O . PHE A 1 198 ? 28.303 6.308 -42.523 1.00 96.44 198 PHE A O 1
ATOM 1551 N N . ALA A 1 199 ? 28.247 7.919 -40.966 1.00 95.19 199 ALA A N 1
ATOM 1552 C CA . ALA A 1 199 ? 27.966 9.004 -41.902 1.00 95.19 199 ALA A CA 1
ATOM 1553 C C . ALA A 1 199 ? 29.089 9.168 -42.937 1.00 95.19 199 ALA A C 1
ATOM 1555 O O . ALA A 1 199 ? 28.809 9.326 -44.121 1.00 95.19 199 ALA A O 1
ATOM 1556 N N . GLY A 1 200 ? 30.351 9.064 -42.511 1.00 95.06 200 GLY A N 1
ATOM 1557 C CA . GLY A 1 200 ? 31.510 9.081 -43.400 1.00 95.06 200 GLY A CA 1
ATOM 1558 C C . GLY A 1 200 ? 31.499 7.924 -44.399 1.00 95.06 200 GLY A C 1
ATOM 1559 O O . GLY A 1 200 ? 31.745 8.148 -45.577 1.00 95.06 200 GLY A O 1
ATOM 1560 N N . ALA A 1 201 ? 31.151 6.710 -43.967 1.00 93.44 201 ALA A N 1
ATOM 1561 C CA . ALA A 1 201 ? 31.030 5.550 -44.848 1.00 93.44 201 ALA A CA 1
ATOM 1562 C C . ALA A 1 201 ? 29.887 5.704 -45.865 1.00 93.44 201 ALA A C 1
ATOM 1564 O O . ALA A 1 201 ? 30.061 5.366 -47.034 1.00 93.44 201 ALA A O 1
ATOM 1565 N N . VAL A 1 202 ? 28.742 6.253 -45.440 1.00 92.31 202 VAL A N 1
ATOM 1566 C CA . VAL A 1 202 ? 27.614 6.558 -46.335 1.00 92.31 202 VAL A CA 1
ATOM 1567 C C . VAL A 1 202 ? 28.017 7.613 -47.365 1.00 92.31 202 VAL A C 1
ATOM 1569 O O . VAL A 1 202 ? 27.843 7.380 -48.555 1.00 92.31 202 VAL A O 1
ATOM 1572 N N . LEU A 1 203 ? 28.608 8.731 -46.930 1.00 91.25 203 LEU A N 1
ATOM 1573 C CA . LEU A 1 203 ? 29.056 9.804 -47.824 1.00 91.25 203 LEU A CA 1
ATOM 1574 C C . LEU A 1 203 ? 30.157 9.340 -48.780 1.00 91.25 203 LEU A C 1
ATOM 1576 O O . LEU A 1 203 ? 30.123 9.663 -49.964 1.00 91.25 203 LEU A O 1
ATOM 1580 N N . TYR A 1 204 ? 31.115 8.555 -48.290 1.00 88.94 204 TYR A N 1
ATOM 1581 C CA . TYR A 1 204 ? 32.142 7.944 -49.126 1.00 88.94 204 TYR A CA 1
ATOM 1582 C C . TYR A 1 204 ? 31.502 7.045 -50.187 1.00 88.94 204 TYR A C 1
ATOM 1584 O O . TYR A 1 204 ? 31.802 7.179 -51.368 1.00 88.94 204 TYR A O 1
ATOM 1592 N N . GLY A 1 205 ? 30.553 6.196 -49.784 1.00 85.62 205 GLY A N 1
ATOM 1593 C CA . GLY A 1 205 ? 29.822 5.311 -50.684 1.00 85.62 205 GLY A CA 1
ATOM 1594 C C . GLY A 1 205 ? 28.902 6.018 -51.681 1.00 85.62 205 GLY A C 1
ATOM 1595 O O . GLY A 1 205 ? 28.550 5.394 -52.676 1.00 85.62 205 GLY A O 1
ATOM 1596 N N . THR A 1 206 ? 28.506 7.273 -51.451 1.00 84.19 206 THR A N 1
ATOM 1597 C CA . THR A 1 206 ? 27.759 8.069 -52.438 1.00 84.19 206 THR A CA 1
ATOM 1598 C C . THR A 1 206 ? 28.687 8.851 -53.359 1.00 84.19 206 THR A C 1
ATOM 1600 O O . THR A 1 206 ? 28.494 8.805 -54.561 1.00 84.19 206 THR A O 1
ATOM 1603 N N . VAL A 1 207 ? 29.717 9.515 -52.822 1.00 82.94 207 VAL A N 1
ATOM 1604 C CA . VAL A 1 207 ? 30.611 10.386 -53.610 1.00 82.94 207 VAL A CA 1
ATOM 1605 C C . VAL A 1 207 ? 31.547 9.576 -54.504 1.00 82.94 207 VAL A C 1
ATOM 1607 O O . VAL A 1 207 ? 31.720 9.898 -55.670 1.00 82.94 207 VAL A O 1
ATOM 1610 N N . TRP A 1 208 ? 32.134 8.492 -53.994 1.00 72.38 208 TRP A N 1
ATOM 1611 C CA . TRP A 1 208 ? 33.061 7.672 -54.786 1.00 72.38 208 TRP A CA 1
ATOM 1612 C C . TRP A 1 208 ? 32.365 6.723 -55.759 1.00 72.38 208 TRP A C 1
ATOM 1614 O O . TRP A 1 208 ? 33.017 6.095 -56.592 1.00 72.38 208 TRP A O 1
ATOM 1624 N N . ARG A 1 209 ? 31.040 6.597 -55.664 1.00 67.00 209 ARG A N 1
ATOM 1625 C CA . ARG A 1 209 ? 30.265 5.778 -56.595 1.00 67.00 209 ARG A CA 1
ATOM 1626 C C . ARG A 1 209 ? 30.024 6.484 -57.926 1.00 67.00 209 ARG A C 1
ATOM 1628 O O . ARG A 1 209 ? 29.737 5.793 -58.895 1.00 67.00 209 ARG A O 1
ATOM 1635 N N . ASP A 1 210 ? 30.210 7.801 -57.983 1.00 61.22 210 ASP A N 1
ATOM 1636 C CA . ASP A 1 210 ? 30.072 8.573 -59.219 1.00 61.22 210 ASP A CA 1
ATOM 1637 C C . ASP A 1 210 ? 31.262 8.364 -60.184 1.00 61.22 210 ASP A C 1
ATOM 1639 O O . ASP A 1 210 ? 31.079 8.451 -61.395 1.00 61.22 210 ASP A O 1
ATOM 1643 N N . ASP A 1 211 ? 32.447 7.976 -59.688 1.00 60.34 211 ASP A N 1
ATOM 1644 C CA . ASP A 1 211 ? 33.631 7.699 -60.529 1.00 60.34 211 ASP A CA 1
ATOM 1645 C C . ASP A 1 211 ? 33.734 6.232 -60.985 1.00 60.34 211 ASP A C 1
ATOM 1647 O O . ASP A 1 211 ? 34.431 5.901 -61.950 1.00 60.34 211 ASP A O 1
ATOM 1651 N N . ALA A 1 212 ? 33.032 5.322 -60.308 1.00 59.38 212 ALA A N 1
ATOM 1652 C CA . ALA A 1 212 ? 32.982 3.913 -60.670 1.00 59.38 212 ALA A CA 1
ATOM 1653 C C . ALA A 1 212 ? 31.924 3.692 -61.755 1.00 59.38 212 ALA A C 1
ATOM 1655 O O . ALA A 1 212 ? 30.893 3.095 -61.468 1.00 59.38 212 ALA A O 1
ATOM 1656 N N . GLY A 1 213 ? 32.187 4.212 -62.964 1.00 65.12 213 GLY A N 1
ATOM 1657 C CA . GLY A 1 213 ? 31.451 3.948 -64.208 1.00 65.12 213 GLY A CA 1
ATOM 1658 C C . GLY A 1 213 ? 29.966 3.697 -63.981 1.00 65.12 213 GLY A C 1
ATOM 1659 O O . GLY A 1 213 ? 29.568 2.540 -63.843 1.00 65.12 213 GLY A O 1
ATOM 1660 N N . GLN A 1 214 ? 29.189 4.780 -63.888 1.00 67.50 214 GLN A N 1
ATOM 1661 C CA . GLN A 1 214 ? 27.742 4.765 -63.693 1.00 67.50 214 GLN A CA 1
ATOM 1662 C C . GLN A 1 214 ? 27.146 3.612 -64.518 1.00 67.50 214 GLN A C 1
ATOM 1664 O O . GLN A 1 214 ? 27.253 3.653 -65.743 1.00 67.50 214 GLN A O 1
ATOM 1669 N N . PRO A 1 215 ? 26.652 2.528 -63.883 1.00 69.88 215 PRO A N 1
ATOM 1670 C CA . PRO A 1 215 ? 26.209 1.362 -64.628 1.00 69.88 215 PRO A CA 1
ATOM 1671 C C . PRO A 1 215 ? 25.125 1.828 -65.584 1.00 69.88 215 PRO A C 1
ATOM 1673 O O . PRO A 1 215 ? 24.205 2.523 -65.139 1.00 69.88 215 PRO A O 1
ATOM 1676 N N . ASP A 1 216 ? 25.277 1.481 -66.866 1.00 80.25 216 ASP A N 1
ATOM 1677 C CA . ASP A 1 216 ? 24.327 1.876 -67.901 1.00 80.25 216 ASP A CA 1
ATOM 1678 C C . ASP A 1 216 ? 22.904 1.649 -67.369 1.00 80.25 216 ASP A C 1
ATOM 1680 O O . ASP A 1 216 ? 22.627 0.589 -66.778 1.00 80.25 216 ASP A O 1
ATOM 1684 N N . PRO A 1 217 ? 22.012 2.650 -67.483 1.00 80.38 217 PRO A N 1
ATOM 1685 C CA . PRO A 1 217 ? 20.659 2.531 -66.982 1.00 80.38 217 PRO A CA 1
ATOM 1686 C C . PRO A 1 217 ? 20.035 1.244 -67.532 1.00 80.38 217 PRO A C 1
ATOM 1688 O O . PRO A 1 217 ? 20.222 0.900 -68.703 1.00 80.38 217 PRO A O 1
ATOM 1691 N N . PRO A 1 218 ? 19.299 0.487 -66.703 1.00 84.12 218 PRO A N 1
ATOM 1692 C CA . PRO A 1 218 ? 18.745 -0.780 -67.146 1.00 84.12 218 PRO A CA 1
ATOM 1693 C C . PRO A 1 218 ? 17.828 -0.540 -68.353 1.00 84.12 218 PRO A C 1
ATOM 1695 O O . PRO A 1 218 ? 17.035 0.399 -68.352 1.00 84.12 218 PRO A O 1
ATOM 1698 N N . SER A 1 219 ? 17.908 -1.395 -69.376 1.00 88.69 219 SER A N 1
ATOM 1699 C CA . SER A 1 219 ? 17.294 -1.168 -70.700 1.00 88.69 219 SER A CA 1
ATOM 1700 C C . SER A 1 219 ? 15.791 -0.842 -70.686 1.00 88.69 219 SER A C 1
ATOM 1702 O O . SER A 1 219 ? 15.296 -0.144 -71.572 1.00 88.69 219 SER A O 1
ATOM 1704 N N . TRP A 1 220 ? 15.052 -1.289 -69.664 1.00 92.06 220 TRP A N 1
ATOM 1705 C CA . TRP A 1 220 ? 13.636 -0.948 -69.482 1.00 92.06 220 TRP A CA 1
ATOM 1706 C C . TRP A 1 220 ? 13.404 0.547 -69.210 1.00 92.06 220 TRP A C 1
ATOM 1708 O O . TRP A 1 220 ? 12.350 1.073 -69.571 1.00 92.06 220 TRP A O 1
ATOM 1718 N N . PHE A 1 221 ? 14.368 1.236 -68.593 1.00 91.62 221 PHE A N 1
ATOM 1719 C CA . PHE A 1 221 ? 14.296 2.666 -68.309 1.00 91.62 221 PHE A CA 1
ATOM 1720 C C . PHE A 1 221 ? 14.371 3.476 -69.607 1.00 91.62 221 PHE A C 1
ATOM 1722 O O . PHE A 1 221 ? 13.485 4.293 -69.858 1.00 91.62 221 PHE A O 1
ATOM 1729 N N . CYS A 1 222 ? 15.337 3.171 -70.483 1.00 91.75 222 CYS A N 1
ATOM 1730 C CA . CYS A 1 222 ? 15.474 3.824 -71.790 1.00 91.75 222 CYS A CA 1
ATOM 1731 C C . CYS A 1 222 ? 14.227 3.615 -72.664 1.00 91.75 222 CYS A C 1
ATOM 1733 O O . CYS A 1 222 ? 13.663 4.577 -73.180 1.00 91.75 222 CYS A O 1
ATOM 1735 N N . ALA A 1 223 ? 13.707 2.382 -72.721 1.00 91.06 223 ALA A N 1
ATOM 1736 C CA . ALA A 1 223 ? 12.480 2.074 -73.463 1.00 91.06 223 ALA A CA 1
ATOM 1737 C C . ALA A 1 223 ? 11.236 2.809 -72.922 1.00 91.06 223 ALA A C 1
ATOM 1739 O O . ALA A 1 223 ? 10.271 3.045 -73.651 1.00 91.06 223 ALA A O 1
ATOM 1740 N N . THR A 1 224 ? 11.224 3.149 -71.631 1.00 93.44 224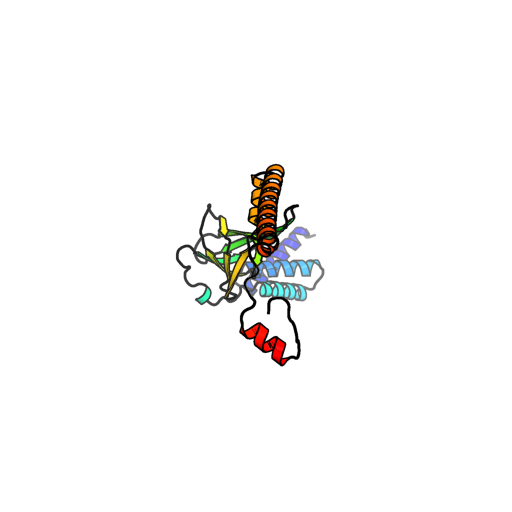 THR A N 1
ATOM 1741 C CA . THR A 1 224 ? 10.124 3.905 -71.019 1.00 93.44 224 THR A CA 1
ATOM 1742 C C . THR A 1 224 ? 10.257 5.400 -71.297 1.00 93.44 224 THR A C 1
ATOM 1744 O O . THR A 1 224 ? 9.255 6.044 -71.596 1.00 93.44 224 THR A O 1
ATOM 1747 N N . ALA A 1 225 ? 11.472 5.950 -71.245 1.00 91.88 225 ALA A N 1
ATOM 1748 C CA . ALA A 1 225 ? 11.718 7.357 -71.550 1.00 91.88 225 ALA A CA 1
ATOM 1749 C C . ALA A 1 225 ? 11.372 7.706 -73.007 1.00 91.88 225 ALA A C 1
ATOM 1751 O O . ALA A 1 225 ? 10.704 8.712 -73.249 1.00 91.88 225 ALA A O 1
ATOM 1752 N N . GLU A 1 226 ? 11.719 6.824 -73.947 1.00 94.00 226 GLU A N 1
ATOM 1753 C CA . GLU A 1 226 ? 11.349 6.954 -75.361 1.00 94.00 226 GLU A CA 1
ATOM 1754 C C . GLU A 1 226 ? 9.820 6.977 -75.538 1.00 94.00 226 GLU A C 1
ATOM 1756 O O . GLU A 1 226 ? 9.272 7.848 -76.210 1.00 94.00 226 GLU A O 1
ATOM 1761 N N . LYS A 1 227 ? 9.091 6.093 -74.840 1.00 94.50 227 LYS A N 1
ATOM 1762 C CA . LYS A 1 227 ? 7.615 6.069 -74.874 1.00 94.50 227 LYS A CA 1
ATOM 1763 C C . LYS A 1 227 ? 6.955 7.335 -74.326 1.00 94.50 227 LYS A C 1
ATOM 1765 O O . LYS A 1 227 ? 5.816 7.615 -74.690 1.00 94.50 227 LYS A O 1
ATOM 1770 N N . ILE A 1 228 ? 7.626 8.059 -73.432 1.00 92.19 228 ILE A N 1
ATOM 1771 C CA . ILE A 1 228 ? 7.118 9.303 -72.832 1.00 92.19 228 ILE A CA 1
ATOM 1772 C C . ILE A 1 228 ? 7.497 10.528 -73.694 1.00 92.19 228 ILE A C 1
ATOM 1774 O O . ILE A 1 228 ? 6.986 11.621 -73.457 1.00 92.19 228 ILE A O 1
ATOM 1778 N N . GLY A 1 229 ? 8.310 10.345 -74.742 1.00 92.75 229 GLY A N 1
ATOM 1779 C CA . GLY A 1 229 ? 8.674 11.392 -75.701 1.00 92.75 229 GLY A CA 1
ATOM 1780 C C . GLY A 1 229 ? 9.961 12.144 -75.358 1.00 92.75 229 GLY A C 1
ATOM 1781 O O . GLY A 1 229 ? 10.107 13.300 -75.745 1.00 92.75 229 GLY A O 1
ATOM 1782 N N . PHE A 1 230 ? 10.880 11.529 -74.606 1.00 89.44 230 PHE A N 1
ATOM 1783 C CA . PHE A 1 230 ? 12.238 12.056 -74.460 1.00 89.44 230 PHE A CA 1
ATOM 1784 C C . PHE A 1 230 ? 13.133 11.493 -75.569 1.00 89.44 230 PHE A C 1
ATOM 1786 O O . PHE A 1 230 ? 13.460 10.310 -75.554 1.00 89.44 230 PHE A O 1
ATOM 1793 N N . ASP A 1 231 ? 13.559 12.354 -76.494 1.00 85.38 231 ASP A N 1
ATOM 1794 C CA . ASP A 1 231 ? 14.352 11.954 -77.669 1.00 85.38 231 ASP A CA 1
ATOM 1795 C C . ASP A 1 231 ? 15.846 11.712 -77.359 1.00 85.38 231 ASP A C 1
ATOM 1797 O O . ASP A 1 231 ? 16.559 11.107 -78.156 1.00 85.38 231 ASP A O 1
ATOM 1801 N N . SER A 1 232 ? 16.344 12.170 -76.202 1.00 82.69 232 SER A N 1
ATOM 1802 C CA . SER A 1 232 ? 17.713 11.899 -75.738 1.00 82.69 232 SER A CA 1
ATOM 1803 C C . SER A 1 232 ? 17.807 11.975 -74.212 1.00 82.69 232 SER A C 1
ATOM 1805 O O . SER A 1 232 ? 17.682 13.060 -73.634 1.00 82.69 232 SER A O 1
ATOM 1807 N N . VAL A 1 233 ? 18.047 10.841 -73.550 1.00 83.12 233 VAL A N 1
ATOM 1808 C CA . VAL A 1 233 ? 18.308 10.779 -72.104 1.00 83.12 233 VAL A CA 1
ATOM 1809 C C . VAL A 1 233 ? 19.784 10.448 -71.902 1.00 83.12 233 VAL A C 1
ATOM 1811 O O . VAL A 1 233 ? 20.212 9.422 -72.409 1.00 83.12 233 VAL A O 1
ATOM 1814 N N . PRO A 1 234 ? 20.573 11.264 -71.180 1.00 77.00 234 PRO A N 1
ATOM 1815 C CA . PRO A 1 234 ? 21.991 10.983 -70.959 1.00 77.00 234 PRO A CA 1
ATOM 1816 C C . PRO A 1 234 ? 22.199 9.591 -70.343 1.00 77.00 234 PRO A C 1
ATOM 1818 O O . PRO A 1 234 ? 21.654 9.309 -69.275 1.00 77.00 234 PRO A O 1
ATOM 1821 N N . GLY A 1 235 ? 22.975 8.733 -71.011 1.00 76.06 235 GLY A N 1
ATOM 1822 C CA . GLY A 1 235 ? 23.230 7.348 -70.584 1.00 76.06 235 GLY A CA 1
ATOM 1823 C C . GLY A 1 235 ? 22.318 6.307 -71.244 1.00 76.06 235 GLY A C 1
ATOM 1824 O O . GLY A 1 235 ? 22.569 5.114 -71.109 1.00 76.06 235 GLY A O 1
ATOM 1825 N N . CYS A 1 236 ? 21.299 6.753 -71.976 1.00 79.44 236 CYS A N 1
ATOM 1826 C CA . CYS A 1 236 ? 20.744 6.055 -73.127 1.00 79.44 236 CYS A CA 1
ATOM 1827 C C . CYS A 1 236 ? 21.358 6.695 -74.402 1.00 79.44 236 CYS A C 1
ATOM 1829 O O . CYS A 1 236 ? 21.215 6.075 -75.469 1.00 79.44 236 CYS A O 1
#

Radius of gyration: 35.78 Å; chains: 1; bounding box: 62×41×122 Å

Organism: NCBI:txid2755382

Foldseek 3Di:
DDDVVVVLVVLLVVLLVVLCVVPPPPPVLSVQLSVQLSVCVVVVHDNVVSNVSSNVRSVVVPQPPDPCVLLPDADPQKAKAFWADWDWDWDQDPLAIKIKIWTWGDRPDDDIAIEIEIARDKDDDDDGNFIKIFGAPDDDPRYGYGQWIAGSRVRDIIGHDHDPSVVVVVCCVVVDVVVSVVVVVVVVVVVVVVVVVVVVVVVCVVPVVVVVPPPQPPPVVVVVCVVVPDPDDVSD

Secondary structure (DSSP, 8-state):
---HHHHHHHHHHHHHHHHHHHHTT-HHHHHHHHHHHHHHHHTT--HHHHHHHHHHHHHHT------GGGGPPPPTTEEEEEEEEEEEEEEEETTEEEEEEEEEEE-SSS--EEEEEEESEEES---TT-EEEEE-S-EETTEEEESEEEETTTTEEEEEE--HHHHHHHHHHHHHHHHHHHHHHHHHHHHHHHHHHHHHHHHHHHHTTTTS------HHHHHHHHHHT-S--TT-

pLDDT: mean 89.3, std 10.74, range [53.72, 98.12]

Sequence (236 aa):
MTNPQQQMTDKRRQWEAWARRKFGDNETQARAAVDAALRAAASGASSQEAAAAGLAAGQAHEEPDVPPELLEPAPRGTVVGYARRIRQQQQISDVGSLQTLEFRVEPLRGPSLVVQMRGFLLEGSLTDGDVVEVPIRRRRGTFVRAGRLFNRTTGSTVEMRRGLWGSMSVAETMYGRVLARTFYFLFFAVFFAFVAVFAGAVLYGTVWRDDAGQPDPPSWFCATAEKIGFDSVPGC